Protein AF-A0A7C8D2L3-F1 (afdb_monomer_lite)

Foldseek 3Di:
DPAAEEEAEEEEEPPFPFDCQLVLVVVQCVLVVVVVDRDDYPHYYYYYDQEPVVVVVVQVVVVVVVCVVQVPDDNDWYKYKYFYDPPYQQRQQLPNPAAEQEFDSVLSGFGIWMDRRPGIHTYDLLQVLVVLLCVVLPQDLPDDDLLAFEEEEEEAQDSSVLRNLQSCVVSVHAYEYDYYPDDNDCPHNNVVRYDDPVCNVVRPHAYEYEYLRPDAQDDDDDDADQDACDSRAHEYEYCYHHPDDDDQWTDHPRGIYGYNVSSVLSSVLVCCCRPNPVVCNVSGDRSVVSVVVVNVD

Structure (mmCIF, N/CA/C/O backbone):
data_AF-A0A7C8D2L3-F1
#
_entry.id   AF-A0A7C8D2L3-F1
#
loop_
_atom_site.group_PDB
_atom_site.id
_atom_site.type_symbol
_atom_site.label_atom_id
_atom_site.label_alt_id
_atom_site.label_comp_id
_atom_site.label_asym_id
_atom_site.label_entity_id
_atom_site.label_seq_id
_atom_site.pdbx_PDB_ins_code
_atom_site.Cartn_x
_atom_site.Cartn_y
_atom_site.Cartn_z
_atom_site.occupancy
_atom_site.B_iso_or_equiv
_atom_site.auth_seq_id
_atom_site.auth_comp_id
_atom_site.auth_asym_id
_atom_site.auth_atom_id
_atom_site.pdbx_PDB_model_num
ATOM 1 N N . MET A 1 1 ? -31.534 -7.376 14.719 1.00 46.72 1 MET A N 1
ATOM 2 C CA . MET A 1 1 ? -30.233 -7.380 14.016 1.00 46.72 1 MET A CA 1
ATOM 3 C C . MET A 1 1 ? -29.161 -7.144 15.060 1.00 46.72 1 MET A C 1
ATOM 5 O O . MET A 1 1 ? -29.375 -6.280 15.905 1.00 46.72 1 MET A O 1
ATOM 9 N N . ALA A 1 2 ? -28.079 -7.924 15.066 1.00 53.97 2 ALA A N 1
ATOM 10 C CA . ALA A 1 2 ? -26.939 -7.625 15.932 1.00 53.97 2 ALA A CA 1
ATOM 11 C C . ALA A 1 2 ? -26.387 -6.239 15.554 1.00 53.97 2 ALA A C 1
ATOM 13 O O . ALA A 1 2 ? -26.304 -5.917 14.367 1.00 53.97 2 ALA A O 1
ATOM 14 N N . LYS A 1 3 ? -26.086 -5.392 16.542 1.00 67.19 3 LYS A N 1
ATOM 15 C CA . LYS A 1 3 ? -25.430 -4.106 16.278 1.00 67.19 3 LYS A CA 1
ATOM 16 C C . LYS A 1 3 ? -24.015 -4.389 15.766 1.00 67.19 3 LYS A C 1
ATOM 18 O O . LYS A 1 3 ? -23.324 -5.232 16.337 1.00 67.19 3 LYS A O 1
ATOM 23 N N . GLY A 1 4 ? -23.619 -3.722 14.681 1.00 71.62 4 GLY A N 1
ATOM 24 C CA . GLY A 1 4 ? -22.242 -3.769 14.188 1.00 71.62 4 GLY A CA 1
ATOM 25 C C . GLY A 1 4 ? -21.264 -3.146 15.193 1.00 71.62 4 GLY A C 1
ATOM 26 O O . GLY A 1 4 ? -21.710 -2.505 16.150 1.00 71.62 4 GLY A O 1
ATOM 27 N N . PRO A 1 5 ? -19.946 -3.338 15.017 1.00 79.56 5 PRO A N 1
ATOM 28 C CA . PRO A 1 5 ? -18.967 -2.784 15.937 1.00 79.56 5 PRO A CA 1
ATOM 29 C C . PRO A 1 5 ? -18.991 -1.250 15.927 1.00 79.56 5 PRO A C 1
ATOM 31 O O . PRO A 1 5 ? -19.148 -0.617 14.879 1.00 79.56 5 PRO A O 1
ATOM 34 N N . ILE A 1 6 ? -18.777 -0.649 17.098 1.00 84.12 6 ILE A N 1
ATOM 35 C CA . ILE A 1 6 ? -18.486 0.782 17.207 1.00 84.12 6 ILE A CA 1
ATOM 36 C C . ILE A 1 6 ? -16.987 0.962 17.017 1.00 84.12 6 ILE A C 1
ATOM 38 O O . ILE A 1 6 ? -16.194 0.485 17.832 1.00 84.12 6 ILE A O 1
ATOM 42 N N . VAL A 1 7 ? -16.607 1.681 15.962 1.00 92.62 7 VAL A N 1
ATOM 43 C CA . VAL A 1 7 ? -15.203 1.847 15.581 1.00 92.62 7 VAL A CA 1
ATOM 44 C C . VAL A 1 7 ? -14.726 3.271 15.857 1.00 92.62 7 VAL A C 1
ATOM 46 O O . VAL A 1 7 ? -15.353 4.244 15.434 1.00 92.62 7 VAL A O 1
ATOM 49 N N . CYS A 1 8 ? -13.577 3.407 16.516 1.00 95.38 8 CYS A N 1
ATOM 50 C CA . CYS A 1 8 ? -12.774 4.627 16.467 1.00 95.38 8 CYS A CA 1
ATOM 51 C C . CYS A 1 8 ? -11.551 4.384 15.589 1.00 95.38 8 CYS A C 1
ATOM 53 O O . CYS A 1 8 ? -10.662 3.612 15.942 1.00 95.38 8 CYS A O 1
ATOM 55 N N . ALA A 1 9 ? -11.514 5.064 14.449 1.00 97.25 9 ALA A N 1
ATOM 56 C CA . ALA A 1 9 ? -10.428 4.986 13.495 1.00 97.25 9 ALA A CA 1
ATOM 57 C C . ALA A 1 9 ? -9.526 6.224 13.568 1.00 97.25 9 ALA A C 1
ATOM 59 O O . ALA A 1 9 ? -9.988 7.337 13.840 1.00 97.25 9 ALA A O 1
ATOM 60 N N . ALA A 1 10 ? -8.241 6.053 13.285 1.00 97.62 10 ALA A N 1
ATOM 61 C CA . ALA A 1 10 ? -7.353 7.169 13.008 1.00 97.62 10 ALA A CA 1
ATOM 62 C C . ALA A 1 10 ? -6.226 6.791 12.051 1.00 97.62 10 ALA A C 1
ATOM 64 O O . ALA A 1 10 ? -5.902 5.621 11.856 1.00 97.62 10 ALA A O 1
ATOM 65 N N . VAL A 1 11 ? -5.602 7.819 11.482 1.00 97.69 11 VAL A N 1
ATOM 66 C CA . VAL A 1 11 ? -4.276 7.718 10.877 1.00 97.69 11 VAL A CA 1
ATOM 67 C C . VAL A 1 11 ? -3.260 8.459 11.734 1.00 97.69 11 VAL A C 1
ATOM 69 O O . VAL A 1 11 ? -3.460 9.628 12.066 1.00 97.69 11 VAL A O 1
ATOM 72 N N . ALA A 1 12 ? -2.171 7.780 12.080 1.00 97.56 12 ALA A N 1
ATOM 73 C CA . ALA A 1 12 ? -1.115 8.294 12.934 1.00 97.56 12 ALA A CA 1
ATOM 74 C C . ALA A 1 12 ? 0.192 8.495 12.163 1.00 97.56 12 ALA A C 1
ATOM 76 O O . ALA A 1 12 ? 0.656 7.597 11.456 1.00 97.56 12 ALA A O 1
ATOM 77 N N . GLY A 1 13 ? 0.811 9.658 12.334 1.00 95.94 13 GLY A N 1
ATOM 78 C CA . GLY A 1 13 ? 2.127 9.966 11.778 1.00 95.94 13 GLY A CA 1
ATOM 79 C C . GLY A 1 13 ? 2.454 11.448 11.864 1.00 95.94 13 GLY A C 1
ATOM 80 O O . GLY A 1 13 ? 1.693 12.222 12.441 1.00 95.94 13 GLY A O 1
ATOM 81 N N . ASN A 1 14 ? 3.584 11.852 11.290 1.00 93.31 14 ASN A N 1
ATOM 82 C CA . ASN A 1 14 ? 3.988 13.252 11.242 1.00 93.31 14 ASN A CA 1
ATOM 83 C C . ASN A 1 14 ? 4.948 13.510 10.059 1.00 93.31 14 ASN A C 1
ATOM 85 O O . ASN A 1 14 ? 6.009 12.879 10.003 1.00 93.31 14 ASN A O 1
ATOM 89 N N . PRO A 1 15 ? 4.624 14.438 9.134 1.00 92.06 15 PRO A N 1
ATOM 90 C CA . PRO A 1 15 ? 3.382 15.223 9.046 1.00 92.06 15 PRO A CA 1
ATOM 91 C C . PRO A 1 15 ? 2.165 14.373 8.647 1.00 92.06 15 PRO A C 1
ATOM 93 O O . PRO A 1 15 ? 2.318 13.311 8.049 1.00 92.06 15 PRO A O 1
ATOM 96 N N . ILE A 1 16 ? 0.951 14.849 8.962 1.00 92.56 16 ILE A N 1
ATOM 97 C CA . ILE A 1 16 ? -0.293 14.098 8.691 1.00 92.56 16 ILE A CA 1
ATOM 98 C C . ILE A 1 16 ? -1.459 14.930 8.135 1.00 92.56 16 ILE A C 1
ATOM 100 O O . ILE A 1 16 ? -2.499 14.376 7.784 1.00 92.56 16 ILE A O 1
ATOM 104 N N . SER A 1 17 ? -1.312 16.252 8.019 1.00 89.62 17 SER A N 1
ATOM 105 C CA . SER A 1 17 ? -2.406 17.157 7.626 1.00 89.62 17 SER A CA 1
ATOM 106 C C . SER A 1 17 ? -3.057 16.789 6.288 1.00 89.62 17 SER A C 1
ATOM 108 O O . SER A 1 17 ? -4.281 16.827 6.197 1.00 89.62 17 SER A O 1
ATOM 110 N N . HIS A 1 18 ? -2.262 16.347 5.313 1.00 88.56 18 HIS A N 1
ATOM 111 C CA . HIS A 1 18 ? -2.689 15.981 3.957 1.00 88.56 18 HIS A CA 1
ATOM 112 C C . HIS A 1 18 ? -3.266 14.559 3.838 1.00 88.56 18 HIS A C 1
ATOM 114 O O . HIS A 1 18 ? -3.647 14.127 2.758 1.00 88.56 18 HIS A O 1
ATOM 120 N N . SER A 1 19 ? -3.312 13.766 4.918 1.00 92.94 19 SER A N 1
ATOM 121 C CA . SER A 1 19 ? -3.708 12.357 4.789 1.00 92.94 19 SER A CA 1
ATOM 122 C C . SER A 1 19 ? -5.181 12.205 4.400 1.00 92.94 19 SER A C 1
ATOM 124 O O . SER A 1 19 ? -6.059 12.751 5.072 1.00 92.94 19 SER A O 1
ATOM 126 N N . LEU A 1 20 ? -5.460 11.401 3.372 1.00 94.44 20 LEU A N 1
ATOM 127 C CA . LEU A 1 20 ? -6.823 11.065 2.937 1.00 94.44 20 LEU A CA 1
ATOM 128 C C . LEU A 1 20 ? -7.396 9.834 3.648 1.00 94.44 20 LEU A C 1
ATOM 130 O O . LEU A 1 20 ? -8.538 9.456 3.406 1.00 94.44 20 LEU A O 1
ATOM 134 N N . THR A 1 21 ? -6.647 9.214 4.561 1.00 95.56 21 THR A N 1
ATOM 135 C CA . THR A 1 21 ? -7.083 7.990 5.243 1.00 95.56 21 THR A CA 1
ATOM 136 C C . THR A 1 21 ? -8.453 8.119 5.923 1.00 95.56 21 THR A C 1
ATOM 138 O O . THR A 1 21 ? -9.281 7.236 5.710 1.00 95.56 21 THR A O 1
ATOM 141 N N . PRO A 1 22 ? -8.771 9.191 6.681 1.00 96.00 22 PRO A N 1
ATOM 142 C CA . PRO A 1 22 ? -10.100 9.296 7.276 1.00 96.00 22 PRO A CA 1
ATOM 143 C C . PRO A 1 22 ? -11.226 9.359 6.244 1.00 96.00 22 PRO A C 1
ATOM 145 O O . PRO A 1 22 ? -12.308 8.817 6.459 1.00 96.00 22 PRO A O 1
ATOM 148 N N . PHE A 1 23 ? -10.969 10.005 5.109 1.00 95.19 23 PHE A N 1
ATOM 149 C CA . PHE A 1 23 ? -11.912 10.057 4.004 1.00 95.19 23 PHE A CA 1
ATOM 150 C C . PHE A 1 23 ? -12.111 8.661 3.391 1.00 95.19 23 PHE A C 1
ATOM 152 O O . PHE A 1 23 ? -13.250 8.220 3.246 1.00 95.19 23 PHE A O 1
ATOM 159 N N . LEU A 1 24 ? -11.023 7.927 3.133 1.00 96.25 24 LEU A N 1
ATOM 160 C CA . LEU A 1 24 ? -11.069 6.570 2.578 1.00 96.25 24 LEU A CA 1
ATOM 161 C C . LEU A 1 24 ? -11.796 5.576 3.482 1.00 96.25 24 LEU A C 1
ATOM 163 O O . LEU A 1 24 ? -12.635 4.825 2.990 1.00 96.25 24 LEU A O 1
ATOM 167 N N . PHE A 1 25 ? -11.546 5.607 4.795 1.00 96.94 25 PHE A N 1
ATOM 168 C CA . PHE A 1 25 ? -12.294 4.780 5.745 1.00 96.94 25 PHE A CA 1
ATOM 169 C C . PHE A 1 25 ? -13.801 4.991 5.600 1.00 96.94 25 PHE A C 1
ATOM 171 O O . PHE A 1 25 ? -14.553 4.028 5.455 1.00 96.94 25 PHE A O 1
ATOM 178 N N . ASN A 1 26 ? -14.244 6.250 5.574 1.00 95.75 26 ASN A N 1
ATOM 179 C CA . ASN A 1 26 ? -15.659 6.570 5.422 1.00 95.75 26 ASN A CA 1
ATOM 180 C C . ASN A 1 26 ? -16.219 6.124 4.068 1.00 95.75 26 ASN A C 1
ATOM 182 O O . ASN A 1 26 ? -17.319 5.580 4.027 1.00 95.75 26 ASN A O 1
ATOM 186 N N . LYS A 1 27 ? -15.481 6.317 2.969 1.00 96.25 27 LYS A N 1
ATOM 187 C CA . LYS A 1 27 ? -15.942 5.918 1.632 1.00 96.25 27 LYS A CA 1
ATOM 188 C C . LYS A 1 27 ? -16.080 4.407 1.481 1.00 96.25 27 LYS A C 1
ATOM 190 O O . LYS A 1 27 ? -17.112 3.958 0.990 1.00 96.25 27 LYS A O 1
ATOM 195 N N . VAL A 1 28 ? -15.111 3.627 1.961 1.00 96.81 28 VAL A N 1
ATOM 196 C CA . VAL A 1 28 ? -15.204 2.159 1.927 1.00 96.81 28 VAL A CA 1
ATOM 197 C C . VAL A 1 28 ? -16.339 1.665 2.828 1.00 96.81 28 VAL A C 1
ATOM 199 O O . VAL A 1 28 ? -17.130 0.830 2.401 1.00 96.81 28 VAL A O 1
ATOM 202 N N . ALA A 1 29 ? -16.511 2.228 4.030 1.00 95.19 29 ALA A N 1
ATOM 203 C CA . ALA A 1 29 ? -17.645 1.866 4.885 1.00 95.19 29 ALA A CA 1
ATOM 204 C C . ALA A 1 29 ? -18.999 2.193 4.236 1.00 95.19 29 ALA A C 1
ATOM 206 O O . ALA A 1 29 ? -19.898 1.358 4.255 1.00 95.19 29 ALA A O 1
ATOM 207 N N . GLN A 1 30 ? -19.145 3.373 3.624 1.00 94.38 30 GLN A N 1
ATOM 208 C CA . GLN A 1 30 ? -20.357 3.754 2.888 1.00 94.38 30 GLN A CA 1
ATOM 209 C C . GLN A 1 30 ? -20.630 2.830 1.699 1.00 94.38 30 GLN A C 1
ATOM 211 O O . GLN A 1 30 ? -21.791 2.560 1.393 1.00 94.38 30 GLN A O 1
ATOM 216 N N . PHE A 1 31 ? -19.580 2.353 1.027 1.00 95.88 31 PHE A N 1
ATOM 217 C CA . PHE A 1 31 ? -19.708 1.366 -0.037 1.00 95.88 31 PHE A CA 1
ATOM 218 C C . PHE A 1 31 ? -20.256 0.044 0.518 1.00 95.88 31 PHE A C 1
ATOM 220 O O . PHE A 1 31 ? -21.310 -0.408 0.081 1.00 95.88 31 PHE A O 1
ATOM 227 N N . LEU A 1 32 ? -19.620 -0.505 1.558 1.00 94.94 32 LEU A N 1
ATOM 228 C CA . LEU A 1 32 ? -20.013 -1.769 2.191 1.00 94.94 32 LEU A CA 1
ATOM 229 C C . LEU A 1 32 ? -21.417 -1.733 2.821 1.00 94.94 32 LEU A C 1
ATOM 231 O O . LEU A 1 32 ? -22.125 -2.741 2.825 1.00 94.94 32 LEU A O 1
ATOM 235 N N . GLN A 1 33 ? -21.861 -0.573 3.311 1.00 93.25 33 GLN A N 1
ATOM 236 C CA . GLN A 1 33 ? -23.224 -0.387 3.825 1.00 93.25 33 GLN A CA 1
ATOM 237 C C . GLN A 1 33 ? -24.301 -0.667 2.769 1.00 93.25 33 GLN A C 1
ATOM 239 O O . GLN A 1 33 ? -25.391 -1.122 3.120 1.00 93.25 33 GLN A O 1
ATOM 244 N N . ARG A 1 34 ? -24.007 -0.455 1.478 1.00 92.94 34 ARG A N 1
ATOM 245 C CA . ARG A 1 34 ? -24.934 -0.774 0.375 1.00 92.94 34 ARG A CA 1
ATOM 246 C C . ARG A 1 34 ? -25.139 -2.281 0.219 1.00 92.94 34 ARG A C 1
ATOM 248 O O . ARG A 1 34 ? -26.226 -2.694 -0.172 1.00 92.94 34 ARG A O 1
ATOM 255 N N . SER A 1 35 ? -24.141 -3.076 0.601 1.00 91.25 35 SER A N 1
ATOM 256 C CA . SER A 1 35 ? -24.185 -4.544 0.635 1.00 91.25 35 SER A CA 1
ATOM 257 C C . SER A 1 35 ? -24.660 -5.096 1.990 1.00 91.25 35 SER A C 1
ATOM 259 O O . SER A 1 35 ? -24.595 -6.294 2.236 1.00 91.25 35 SER A O 1
ATOM 261 N N . GLY A 1 36 ? -25.167 -4.237 2.885 1.00 90.62 36 GLY A N 1
ATOM 262 C CA . GLY A 1 36 ? -25.760 -4.645 4.163 1.00 90.62 36 GLY A CA 1
ATOM 263 C C . GLY A 1 36 ? -24.782 -4.752 5.337 1.00 90.62 36 GLY A C 1
ATOM 264 O O . GLY A 1 36 ? -25.194 -5.137 6.434 1.00 90.62 36 GLY A O 1
ATOM 265 N N . HIS A 1 37 ? -23.511 -4.377 5.158 1.00 90.81 37 HIS A N 1
ATOM 266 C CA . HIS A 1 37 ? -22.532 -4.359 6.249 1.00 90.81 37 HIS A CA 1
ATOM 267 C C . HIS A 1 37 ? -22.733 -3.140 7.151 1.00 90.81 37 HIS A C 1
ATOM 269 O O . HIS A 1 37 ? -22.633 -1.992 6.721 1.00 90.81 37 HIS A O 1
ATOM 275 N N . ASN A 1 38 ? -22.979 -3.376 8.439 1.00 86.94 38 ASN A N 1
ATOM 276 C CA . ASN A 1 38 ? -23.179 -2.303 9.408 1.00 86.94 38 ASN A CA 1
ATOM 277 C C . ASN A 1 38 ? -21.849 -1.893 10.057 1.00 86.94 38 ASN A C 1
ATOM 279 O O . ASN A 1 38 ? -21.471 -2.426 11.099 1.00 86.94 38 ASN A O 1
ATOM 283 N N . ILE A 1 39 ? -21.141 -0.953 9.430 1.00 86.88 39 ILE A N 1
ATOM 284 C CA . ILE A 1 39 ? -19.911 -0.359 9.965 1.00 86.88 39 ILE A CA 1
ATOM 285 C C . ILE A 1 39 ? -20.146 1.129 10.186 1.00 86.88 39 ILE A C 1
ATOM 287 O O . ILE A 1 39 ? -20.478 1.853 9.246 1.00 86.88 39 ILE A O 1
ATOM 291 N N . THR A 1 40 ? -19.946 1.598 11.415 1.00 83.81 40 THR A N 1
ATOM 292 C CA . THR A 1 40 ? -20.068 3.017 11.766 1.00 83.81 40 THR A CA 1
ATOM 293 C C . THR A 1 40 ? -18.844 3.486 12.535 1.00 83.81 40 THR A C 1
ATOM 295 O O . THR A 1 40 ? -18.457 2.874 13.534 1.00 83.81 40 THR A O 1
ATOM 298 N N . PHE A 1 41 ? -18.272 4.608 12.106 1.00 92.44 41 PHE A N 1
ATOM 299 C CA . PHE A 1 41 ? -17.182 5.259 12.819 1.00 92.44 41 PHE A CA 1
ATOM 300 C C . PHE A 1 41 ? -17.734 6.278 13.812 1.00 92.44 41 PHE A C 1
ATOM 302 O O . PHE A 1 41 ? -18.394 7.238 13.422 1.00 92.44 41 PHE A O 1
ATOM 309 N N . ARG A 1 42 ? -17.422 6.104 15.098 1.00 91.38 42 ARG A N 1
ATOM 310 C CA . ARG A 1 42 ? -17.665 7.126 16.130 1.00 91.38 42 ARG A CA 1
ATOM 311 C C . ARG A 1 42 ? -16.653 8.264 16.028 1.00 91.38 42 ARG A C 1
ATOM 313 O O . ARG A 1 42 ? -16.977 9.411 16.308 1.00 91.38 42 ARG A O 1
ATOM 320 N N . ALA A 1 43 ? -15.428 7.936 15.628 1.00 93.00 43 ALA A N 1
ATOM 321 C CA . ALA A 1 43 ? -14.385 8.898 15.308 1.00 93.00 43 ALA A CA 1
ATOM 322 C C . ALA A 1 43 ? -13.551 8.366 14.142 1.00 93.00 43 ALA A C 1
ATOM 324 O O . ALA A 1 43 ? -13.339 7.158 14.042 1.00 93.00 43 ALA A O 1
ATOM 325 N N . CYS A 1 44 ? -13.086 9.266 13.281 1.00 95.62 44 CYS A N 1
ATOM 326 C CA . CYS A 1 44 ? -12.180 8.955 12.184 1.00 95.62 44 CYS A CA 1
ATOM 327 C C . CYS A 1 44 ? -11.223 10.139 11.997 1.00 95.62 44 CYS A C 1
ATOM 329 O O . CYS A 1 44 ? -11.570 11.125 11.349 1.00 95.62 44 CYS A O 1
ATOM 331 N N . GLU A 1 45 ? -10.056 10.091 12.639 1.00 96.25 45 GLU A N 1
ATOM 332 C CA . GLU A 1 45 ? -9.229 11.283 12.895 1.00 96.25 45 GLU A CA 1
ATOM 333 C C . GLU A 1 45 ? -7.828 11.193 12.263 1.00 96.25 45 GLU A C 1
ATOM 335 O O . GLU A 1 45 ? -7.314 10.114 11.967 1.00 96.25 45 GLU A O 1
ATOM 340 N N . LYS A 1 46 ? -7.178 12.345 12.070 1.00 96.81 46 LYS A N 1
ATOM 341 C CA . LYS A 1 46 ? -5.731 12.422 11.814 1.00 96.81 46 LYS A CA 1
ATOM 342 C C . LYS A 1 46 ? -5.056 12.759 13.140 1.00 96.81 46 LYS A C 1
ATOM 344 O O . LYS A 1 46 ? -5.411 13.770 13.744 1.00 96.81 46 LYS A O 1
ATOM 349 N N . ILE A 1 47 ? -4.099 11.950 13.586 1.00 96.56 47 ILE A N 1
ATOM 350 C CA . ILE A 1 47 ? -3.387 12.170 14.852 1.00 96.56 47 ILE A CA 1
ATOM 351 C C . ILE A 1 47 ? -1.895 12.380 14.592 1.00 96.56 47 ILE A C 1
ATOM 353 O O . ILE A 1 47 ? -1.209 11.531 14.021 1.00 96.56 47 ILE A O 1
ATOM 357 N N . SER A 1 48 ? -1.399 13.561 14.969 1.00 96.12 48 SER A N 1
ATOM 358 C CA . SER A 1 48 ? -0.010 13.951 14.727 1.00 96.12 48 SER A CA 1
ATOM 359 C C . SER A 1 48 ? 0.885 13.453 15.856 1.00 96.12 48 SER A C 1
ATOM 361 O O . SER A 1 48 ? 0.867 14.014 16.951 1.00 96.12 48 SER A O 1
ATOM 363 N N . HIS A 1 49 ? 1.663 12.404 15.592 1.00 94.25 49 HIS A N 1
ATOM 364 C CA . HIS A 1 49 ? 2.563 11.793 16.570 1.00 94.25 49 HIS A CA 1
ATOM 365 C C . HIS A 1 49 ? 3.873 11.334 15.925 1.00 94.25 49 HIS A C 1
ATOM 367 O O . HIS A 1 49 ? 3.907 10.913 14.769 1.00 94.25 49 HIS A O 1
ATOM 373 N N . ASN A 1 50 ? 4.953 11.378 16.710 1.00 94.50 50 ASN A N 1
ATOM 374 C CA . ASN A 1 50 ? 6.273 10.860 16.328 1.00 94.50 50 ASN A CA 1
ATOM 375 C C . ASN A 1 50 ? 6.600 9.504 16.979 1.00 94.50 50 ASN A C 1
ATOM 377 O O . ASN A 1 50 ? 7.571 8.862 16.579 1.00 94.50 50 ASN A O 1
ATOM 381 N N . SER A 1 51 ? 5.797 9.074 17.959 1.00 95.88 51 SER A N 1
ATOM 382 C CA . SER A 1 51 ? 5.941 7.807 18.677 1.00 95.88 51 SER A CA 1
ATOM 383 C C . SER A 1 51 ? 4.700 6.938 18.502 1.00 95.88 51 SER A C 1
ATOM 385 O O . SER A 1 51 ? 3.572 7.417 18.638 1.00 95.88 51 SER A O 1
ATOM 387 N N . LEU A 1 52 ? 4.904 5.648 18.233 1.00 94.88 52 LEU A N 1
ATOM 388 C CA . LEU A 1 52 ? 3.826 4.667 18.150 1.00 94.88 52 LEU A CA 1
ATOM 389 C C . LEU A 1 52 ? 3.100 4.529 19.492 1.00 94.88 52 LEU A C 1
ATOM 391 O O . LEU A 1 52 ? 1.884 4.377 19.514 1.00 94.88 52 LEU A O 1
ATOM 395 N N . ILE A 1 53 ? 3.823 4.649 20.608 1.00 94.31 53 ILE A N 1
ATOM 396 C CA . ILE A 1 53 ? 3.242 4.560 21.954 1.00 94.31 53 ILE A CA 1
ATOM 397 C C . ILE A 1 53 ? 2.169 5.638 22.153 1.00 94.31 53 ILE A C 1
ATOM 399 O O . ILE A 1 53 ? 1.106 5.340 22.693 1.00 94.31 53 ILE A O 1
ATOM 403 N N . ASP A 1 54 ? 2.394 6.858 21.659 1.00 95.06 54 ASP A N 1
ATOM 404 C CA . ASP A 1 54 ? 1.412 7.942 21.778 1.00 95.06 54 ASP A CA 1
ATOM 405 C C . ASP A 1 54 ? 0.164 7.671 20.921 1.00 95.06 54 ASP A C 1
ATOM 407 O O . ASP A 1 54 ? -0.962 7.921 21.354 1.00 95.06 54 ASP A O 1
ATOM 411 N N . ALA A 1 55 ? 0.344 7.092 19.729 1.00 95.00 55 ALA A N 1
ATOM 412 C CA . ALA A 1 55 ? -0.770 6.681 18.875 1.00 95.00 55 ALA A CA 1
ATOM 413 C C . ALA A 1 55 ? -1.604 5.554 19.518 1.00 95.00 55 ALA A C 1
ATOM 415 O O . ALA A 1 55 ? -2.835 5.573 19.461 1.00 95.00 55 ALA A O 1
ATOM 416 N N . LEU A 1 56 ? -0.953 4.600 20.191 1.00 94.56 56 LEU A N 1
ATOM 417 C CA . LEU A 1 56 ? -1.634 3.556 20.963 1.00 94.56 56 LEU A CA 1
ATOM 418 C C . LEU A 1 56 ? -2.348 4.135 22.195 1.00 94.56 56 LEU A C 1
ATOM 420 O O . LEU A 1 56 ? -3.467 3.723 22.509 1.00 94.56 56 LEU A O 1
ATOM 424 N N . ALA A 1 57 ? -1.749 5.129 22.860 1.00 94.81 57 ALA A N 1
ATOM 425 C CA . ALA A 1 57 ? -2.362 5.833 23.983 1.00 94.81 57 ALA A CA 1
ATOM 426 C C . ALA A 1 57 ? -3.645 6.574 23.568 1.00 94.81 57 ALA A C 1
ATOM 428 O O . ALA A 1 57 ? -4.628 6.540 24.312 1.00 94.81 57 ALA A O 1
ATOM 429 N N . TRP A 1 58 ? -3.685 7.167 22.366 1.00 95.31 58 TRP A N 1
ATOM 430 C CA . TRP A 1 58 ? -4.924 7.710 21.791 1.00 95.31 58 TRP A CA 1
ATOM 431 C C . TRP A 1 58 ? -6.012 6.631 21.681 1.00 95.31 58 TRP A C 1
ATOM 433 O O . TRP A 1 58 ? -7.143 6.855 22.116 1.00 95.31 58 TRP A O 1
ATOM 443 N N . GLY A 1 59 ? -5.665 5.437 21.188 1.00 92.81 59 GLY A N 1
ATOM 444 C CA . GLY A 1 59 ? -6.600 4.313 21.078 1.00 92.81 59 GLY A CA 1
ATOM 445 C C . GLY A 1 59 ? -7.172 3.896 22.434 1.00 92.81 59 GLY A C 1
ATOM 446 O O . GLY A 1 59 ? -8.388 3.781 22.601 1.00 92.81 59 GLY A O 1
ATOM 447 N N . HIS A 1 60 ? -6.305 3.758 23.439 1.00 91.19 60 HIS A N 1
ATOM 448 C CA . HIS A 1 60 ? -6.709 3.448 24.811 1.00 91.19 60 HIS A CA 1
ATOM 449 C C . HIS A 1 60 ? -7.617 4.534 25.418 1.00 91.19 60 HIS A C 1
ATOM 451 O O . HIS A 1 60 ? -8.614 4.227 26.083 1.00 91.19 60 HIS A O 1
ATOM 457 N N . ALA A 1 61 ? -7.311 5.811 25.169 1.00 92.81 61 ALA A N 1
ATOM 458 C CA . ALA A 1 61 ? -8.120 6.933 25.636 1.00 92.81 61 ALA A CA 1
ATOM 459 C C . ALA A 1 61 ? -9.523 6.932 25.006 1.00 92.81 61 ALA A C 1
ATOM 461 O O . ALA A 1 61 ? -10.506 7.105 25.728 1.00 92.81 61 ALA A O 1
ATOM 462 N N . LYS A 1 62 ? -9.640 6.668 23.694 1.00 92.56 62 LYS A N 1
ATOM 463 C CA . LYS A 1 62 ? -10.939 6.543 23.008 1.00 92.56 62 LYS A CA 1
ATOM 464 C C . LYS A 1 62 ? -11.758 5.375 23.557 1.00 92.56 62 LYS A C 1
ATOM 466 O O . LYS A 1 62 ? -12.924 5.573 23.887 1.00 92.56 62 LYS A O 1
ATOM 471 N N . MET A 1 63 ? -11.148 4.202 23.751 1.00 86.31 63 MET A N 1
ATOM 472 C CA . MET A 1 63 ? -11.827 3.055 24.376 1.00 86.31 63 MET A CA 1
ATOM 473 C C . MET A 1 63 ? -12.366 3.395 25.769 1.00 86.31 63 MET A C 1
ATOM 475 O O . MET A 1 63 ? -13.509 3.070 26.088 1.00 86.31 63 MET A O 1
ATOM 479 N N . SER A 1 64 ? -11.558 4.079 26.583 1.00 86.69 64 SER A N 1
ATOM 480 C CA . SER A 1 64 ? -11.932 4.478 27.945 1.00 86.69 64 SER A CA 1
ATOM 481 C C . SER A 1 64 ? -13.055 5.516 27.970 1.00 86.69 64 SER A C 1
ATOM 483 O O . SER A 1 64 ? -13.926 5.450 28.833 1.00 86.69 64 SER A O 1
ATOM 485 N N . ALA A 1 65 ? -13.041 6.477 27.041 1.00 86.88 65 ALA A N 1
ATOM 486 C CA . ALA A 1 65 ? -14.088 7.490 26.924 1.00 86.88 65 ALA A CA 1
ATOM 487 C C . ALA A 1 65 ? -15.436 6.853 26.559 1.00 86.88 65 ALA A C 1
ATOM 489 O O . ALA A 1 65 ? -16.427 7.088 27.245 1.00 86.88 65 ALA A O 1
ATOM 490 N N . ILE A 1 66 ? -15.440 5.963 25.561 1.00 80.88 66 ILE A N 1
ATOM 491 C CA . ILE A 1 66 ? -16.638 5.217 25.156 1.00 80.88 66 ILE A CA 1
ATOM 492 C C . ILE A 1 66 ? -17.173 4.386 26.328 1.00 80.88 66 ILE A C 1
ATOM 494 O O . ILE A 1 66 ? -18.358 4.430 26.626 1.00 80.88 66 ILE A O 1
ATOM 498 N N . ALA A 1 67 ? -16.302 3.673 27.049 1.00 80.81 67 ALA A N 1
ATOM 499 C CA . ALA A 1 67 ? -16.728 2.848 28.180 1.00 80.81 67 ALA A CA 1
ATOM 500 C C . ALA A 1 67 ? -17.423 3.646 29.304 1.00 80.81 67 ALA A C 1
ATOM 502 O O . ALA A 1 67 ? -18.320 3.107 29.943 1.00 80.81 67 ALA A O 1
ATOM 503 N N . LYS A 1 68 ? -17.025 4.905 29.540 1.00 81.06 68 LYS A N 1
ATOM 504 C CA . LYS A 1 68 ? -17.626 5.779 30.566 1.00 81.06 68 LYS A CA 1
ATOM 505 C C . LYS A 1 68 ? -18.958 6.387 30.140 1.00 81.06 68 LYS A C 1
ATOM 507 O O . LYS A 1 68 ? -19.833 6.568 30.976 1.00 81.06 68 LYS A O 1
ATOM 512 N N . GLU A 1 69 ? -19.095 6.741 28.866 1.00 76.38 69 GLU A N 1
ATOM 51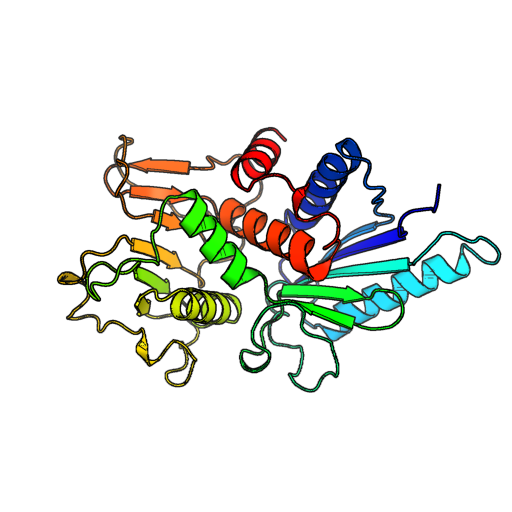3 C CA . GLU A 1 69 ? -20.337 7.314 28.329 1.00 76.38 69 GLU A CA 1
ATOM 514 C C . GLU A 1 69 ? -21.468 6.272 28.278 1.00 76.38 69 GLU A C 1
ATOM 516 O O . GLU A 1 69 ? -22.642 6.634 28.324 1.00 76.38 69 GLU A O 1
ATOM 521 N N . ASP A 1 70 ? -21.108 4.985 28.256 1.00 70.81 70 ASP A N 1
ATOM 522 C CA . ASP A 1 70 ? -22.010 3.884 27.928 1.00 70.81 70 ASP A CA 1
ATOM 523 C C . ASP A 1 70 ? -22.270 2.918 29.113 1.00 70.81 70 ASP A C 1
ATOM 525 O O . ASP A 1 70 ? -22.572 1.741 28.890 1.00 70.81 70 ASP A O 1
ATOM 529 N N . GLU A 1 71 ? -22.165 3.381 30.372 1.00 60.56 71 GLU A N 1
ATOM 530 C CA . GLU A 1 71 ? -22.504 2.588 31.573 1.00 60.56 71 GLU A CA 1
ATOM 531 C C . GLU A 1 71 ? -23.948 2.034 31.487 1.00 60.56 71 GLU A C 1
ATOM 533 O O . GLU A 1 71 ? -24.920 2.698 31.839 1.00 60.56 71 GLU A O 1
ATOM 538 N N . GLY A 1 72 ? -24.092 0.790 31.008 1.00 59.88 72 GLY A N 1
ATOM 539 C CA . GLY A 1 72 ? -25.354 0.037 30.977 1.00 59.88 72 GLY A CA 1
ATOM 540 C C . GLY A 1 72 ? -25.947 -0.287 29.596 1.00 59.88 72 GLY A C 1
ATOM 541 O O . GLY A 1 72 ? -26.981 -0.952 29.550 1.00 59.88 72 GLY A O 1
ATOM 542 N N . ALA A 1 73 ? -25.330 0.118 28.478 1.00 59.94 73 ALA A N 1
ATOM 543 C CA . ALA A 1 73 ? -25.833 -0.190 27.131 1.00 59.94 73 ALA A CA 1
ATOM 544 C C . ALA A 1 73 ? -25.007 -1.279 26.417 1.00 59.94 73 ALA A C 1
ATOM 546 O O . ALA A 1 73 ? -23.796 -1.145 26.250 1.00 59.94 73 ALA A O 1
ATOM 547 N N . ASP A 1 74 ? -25.667 -2.333 25.919 1.00 60.94 74 ASP A N 1
ATOM 548 C CA . ASP A 1 74 ? -25.056 -3.260 24.957 1.00 60.94 74 ASP A CA 1
ATOM 549 C C . ASP A 1 74 ? -25.017 -2.602 23.566 1.00 60.94 74 ASP A C 1
ATOM 551 O O . ASP A 1 74 ? -26.034 -2.406 22.875 1.00 60.94 74 ASP A O 1
ATOM 555 N N . LEU A 1 75 ? -23.817 -2.167 23.197 1.00 57.47 75 LEU A N 1
ATOM 556 C CA . LEU A 1 75 ? -23.523 -1.450 21.962 1.00 57.47 75 LEU A CA 1
ATOM 557 C C . LEU A 1 75 ? -22.757 -2.303 20.945 1.00 57.47 75 LEU A C 1
ATOM 559 O O . LEU A 1 75 ? -22.402 -1.793 19.886 1.00 57.47 75 LEU A O 1
ATOM 563 N N . GLY A 1 76 ? -22.542 -3.591 21.227 1.00 63.41 76 GLY A N 1
ATOM 564 C CA . GLY A 1 76 ? -2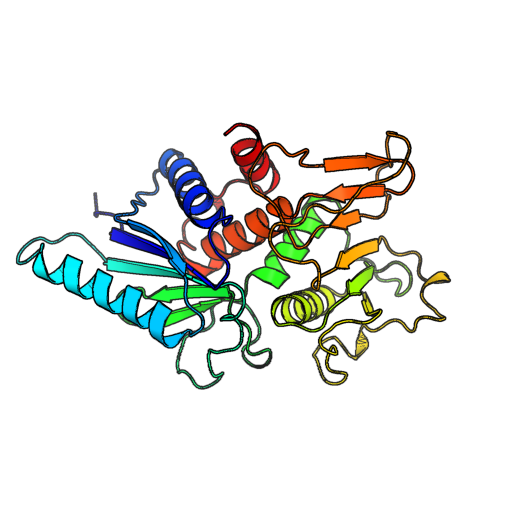1.677 -4.442 20.417 1.00 63.41 76 GLY A CA 1
ATOM 565 C C . GLY A 1 76 ? -20.184 -4.244 20.712 1.00 63.41 76 GLY A C 1
ATOM 566 O O . GLY A 1 76 ? -19.783 -3.596 21.682 1.00 63.41 76 GLY A O 1
ATOM 567 N N . LYS A 1 77 ? -19.340 -4.857 19.876 1.00 77.00 77 LYS A N 1
ATOM 568 C CA . LYS A 1 77 ? -17.876 -4.878 20.025 1.00 77.00 77 LYS A CA 1
ATOM 569 C C . LYS A 1 77 ? -17.296 -3.477 19.763 1.00 77.00 77 LYS A C 1
ATOM 571 O O . LYS A 1 77 ? -17.655 -2.830 18.783 1.00 77.00 77 LYS A O 1
ATOM 576 N N . ARG A 1 78 ? -16.428 -2.988 20.655 1.00 86.81 78 ARG A N 1
ATOM 577 C CA . ARG A 1 78 ? -15.729 -1.698 20.507 1.00 86.81 78 ARG A CA 1
ATOM 578 C C . A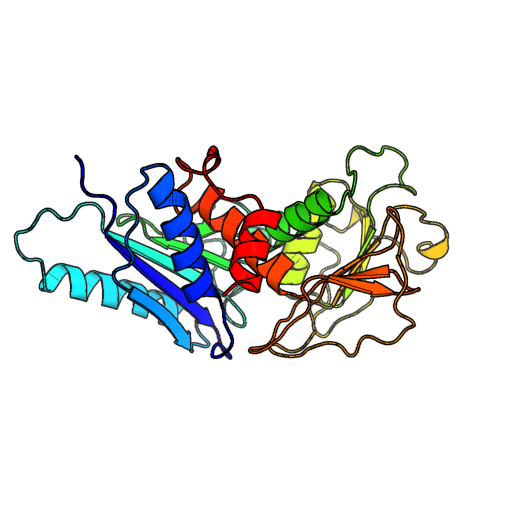RG A 1 78 ? -14.353 -1.939 19.918 1.00 86.81 78 ARG A C 1
ATOM 580 O O . ARG A 1 78 ? -13.592 -2.724 20.481 1.00 86.81 78 ARG A O 1
ATOM 587 N N . GLU A 1 79 ? -14.030 -1.233 18.846 1.00 93.12 79 GLU A N 1
ATOM 588 C CA . GLU A 1 79 ? -12.783 -1.453 18.122 1.00 93.12 79 GLU A CA 1
ATOM 589 C C . GLU A 1 79 ? -12.004 -0.165 17.886 1.00 93.12 79 GLU A C 1
ATOM 591 O O . GLU A 1 79 ? -12.575 0.906 17.660 1.00 93.12 79 GLU A O 1
ATOM 596 N N . ILE A 1 80 ? -10.678 -0.296 17.896 1.00 95.88 80 ILE A N 1
ATOM 597 C CA . ILE A 1 80 ? -9.752 0.765 17.504 1.00 95.88 80 ILE A CA 1
ATOM 598 C C . ILE A 1 80 ? -9.066 0.362 16.215 1.00 95.88 80 ILE A C 1
ATOM 600 O O . ILE A 1 80 ? -8.425 -0.684 16.168 1.00 95.88 80 ILE A O 1
ATOM 604 N N . TRP A 1 81 ? -9.170 1.194 15.186 1.00 97.19 81 TRP A N 1
ATOM 605 C CA . TRP A 1 81 ? -8.486 0.988 13.912 1.00 97.19 81 TRP A CA 1
ATOM 606 C C . TRP A 1 81 ? -7.442 2.089 13.726 1.00 97.19 81 TRP A C 1
ATOM 608 O O . TRP A 1 81 ? -7.750 3.275 13.807 1.00 97.19 81 TRP A O 1
ATOM 618 N N . LEU A 1 82 ? -6.188 1.714 13.503 1.00 97.44 82 LEU A N 1
ATOM 619 C CA . LEU A 1 82 ? -5.082 2.651 13.335 1.00 97.44 82 LEU A CA 1
ATOM 620 C C . LEU A 1 82 ? -4.349 2.364 12.034 1.00 97.44 82 LEU A C 1
ATOM 622 O O . LEU A 1 82 ? -3.675 1.345 11.919 1.00 97.44 82 LEU A O 1
ATOM 626 N N . SER A 1 83 ? -4.420 3.293 11.090 1.00 97.62 83 SER A N 1
ATOM 627 C CA . SER A 1 83 ? -3.440 3.363 10.010 1.00 97.62 83 SER A CA 1
ATOM 628 C C . SER A 1 83 ? -2.207 4.115 10.485 1.00 97.62 83 SER A C 1
ATOM 630 O O . SER A 1 83 ? -2.300 5.113 11.196 1.00 97.62 83 SER A O 1
ATOM 632 N N . ILE A 1 84 ? -1.034 3.659 10.075 1.00 96.50 84 ILE A N 1
ATOM 633 C CA . ILE A 1 84 ? 0.250 4.149 10.564 1.00 96.50 84 ILE A CA 1
ATOM 634 C C . ILE A 1 84 ? 1.100 4.571 9.375 1.00 96.50 84 ILE A C 1
ATOM 636 O O . ILE A 1 84 ? 1.325 3.808 8.437 1.00 96.50 84 ILE A O 1
ATOM 640 N N . THR A 1 85 ? 1.618 5.794 9.428 1.00 94.75 85 THR A N 1
ATOM 641 C CA . THR A 1 85 ? 2.555 6.316 8.433 1.00 94.75 85 THR A CA 1
ATOM 642 C C . THR A 1 85 ? 3.865 6.771 9.078 1.00 94.75 85 THR A C 1
ATOM 644 O O . THR A 1 85 ? 4.118 6.541 10.261 1.00 94.75 85 THR A O 1
ATOM 647 N N . SER A 1 86 ? 4.773 7.336 8.286 1.00 91.12 86 SER A N 1
ATOM 648 C CA . SER A 1 86 ? 6.051 7.856 8.775 1.00 91.12 86 SER A CA 1
ATOM 649 C C . SER A 1 86 ? 5.843 8.854 9.930 1.00 91.12 86 SER A C 1
ATOM 651 O O . SER A 1 86 ? 4.917 9.663 9.862 1.00 91.12 86 SER A O 1
ATOM 653 N N . PRO A 1 87 ? 6.684 8.830 10.983 1.00 92.62 87 PRO A N 1
ATOM 654 C CA . PRO A 1 87 ? 7.861 7.973 11.189 1.00 92.62 87 PRO A CA 1
ATOM 655 C C . PRO A 1 87 ? 7.570 6.670 11.959 1.00 92.62 87 PRO A C 1
ATOM 657 O O . PRO A 1 87 ? 8.494 6.010 12.425 1.00 92.62 87 PRO A O 1
ATOM 660 N N . LEU A 1 88 ? 6.309 6.278 12.115 1.00 95.00 88 LEU A N 1
ATOM 661 C CA . LEU A 1 88 ? 5.890 5.296 13.118 1.00 95.00 88 LEU A CA 1
ATOM 662 C C . LEU A 1 88 ? 6.036 3.831 12.674 1.00 95.00 88 LEU A C 1
ATOM 664 O O . LEU A 1 88 ? 6.198 2.953 13.517 1.00 95.00 88 LEU A O 1
ATOM 668 N N . LYS A 1 89 ? 6.023 3.560 11.359 1.00 94.50 89 LYS A N 1
ATOM 669 C CA . LYS A 1 89 ? 5.891 2.198 10.797 1.00 94.50 89 LYS A CA 1
ATOM 670 C C . LYS A 1 89 ? 6.890 1.156 11.325 1.00 94.50 89 LYS A C 1
ATOM 672 O O . LYS A 1 89 ? 6.595 -0.028 11.287 1.00 94.50 89 LYS A O 1
ATOM 677 N N . HIS A 1 90 ? 8.075 1.571 11.775 1.00 91.88 90 HIS A N 1
ATOM 678 C CA . HIS A 1 90 ? 9.148 0.672 12.229 1.00 91.88 90 HIS A CA 1
ATOM 679 C C . HIS A 1 90 ? 9.287 0.553 13.748 1.00 91.88 90 HIS A C 1
ATOM 681 O O . HIS A 1 90 ? 10.258 -0.022 14.228 1.00 91.88 90 HIS A O 1
ATOM 687 N N . GLN A 1 91 ? 8.370 1.156 14.501 1.00 93.69 91 GLN A N 1
ATOM 688 C CA . GLN A 1 91 ? 8.503 1.273 15.949 1.00 93.69 91 GLN A CA 1
ATOM 689 C C . GLN A 1 91 ? 7.832 0.129 16.714 1.00 93.69 91 GLN A C 1
ATOM 691 O O . GLN A 1 91 ? 8.008 0.055 17.926 1.00 93.69 91 GLN A O 1
ATOM 696 N N . LEU A 1 92 ? 7.078 -0.752 16.041 1.00 91.88 92 LEU A N 1
ATOM 697 C CA . LEU A 1 92 ? 6.535 -1.953 16.671 1.00 91.88 92 LEU A CA 1
ATOM 698 C C . LEU A 1 92 ? 7.622 -3.041 16.728 1.00 91.88 92 LEU A C 1
ATOM 700 O O . LEU A 1 92 ? 8.098 -3.459 15.667 1.00 91.88 92 LEU A O 1
ATOM 704 N N . PRO A 1 93 ? 8.017 -3.511 17.923 1.00 87.56 93 PRO A N 1
ATOM 705 C CA . PRO A 1 93 ? 8.958 -4.618 18.049 1.00 87.56 93 PRO A CA 1
ATOM 706 C C . PRO A 1 93 ? 8.368 -5.928 17.495 1.00 87.56 93 PRO A C 1
ATOM 708 O O . PRO A 1 93 ? 7.177 -6.174 17.689 1.00 87.56 93 PRO A O 1
ATOM 711 N N . PRO A 1 94 ? 9.163 -6.806 16.853 1.00 84.00 94 PRO A N 1
ATOM 712 C CA . PRO A 1 94 ? 8.679 -8.109 16.381 1.00 84.00 94 PRO A CA 1
ATOM 713 C C . PRO A 1 94 ? 8.127 -9.015 17.496 1.00 84.00 94 PRO A C 1
ATOM 715 O O . PRO A 1 94 ? 7.287 -9.870 17.236 1.00 84.00 94 PRO A O 1
ATOM 718 N N . ASP A 1 95 ? 8.582 -8.822 18.734 1.00 84.44 95 ASP A N 1
ATOM 719 C CA . ASP A 1 95 ? 8.189 -9.553 19.940 1.00 84.44 95 ASP A CA 1
ATOM 720 C C . ASP A 1 95 ? 7.084 -8.846 20.749 1.00 84.44 95 ASP A C 1
ATOM 722 O O . ASP A 1 95 ? 6.848 -9.183 21.908 1.00 84.44 95 ASP A O 1
ATOM 726 N N . SER A 1 96 ? 6.355 -7.895 20.149 1.00 85.06 96 SER A N 1
ATOM 727 C CA . SER A 1 96 ? 5.297 -7.130 20.829 1.00 85.06 96 SER A CA 1
ATOM 728 C C . SER A 1 96 ? 4.075 -7.954 21.261 1.00 85.06 96 SER A C 1
ATOM 730 O O . SER A 1 96 ? 3.158 -7.399 21.864 1.00 85.06 96 SER A O 1
ATOM 732 N N . GLY A 1 97 ? 4.008 -9.239 20.897 1.00 85.56 97 GLY A N 1
ATOM 733 C CA . GLY A 1 97 ? 2.860 -10.117 21.146 1.00 85.56 97 GLY A CA 1
ATOM 734 C C . GLY A 1 97 ? 1.618 -9.792 20.310 1.00 85.56 97 GLY A C 1
ATOM 735 O O . GLY A 1 97 ? 0.555 -10.339 20.578 1.00 85.56 97 GLY A O 1
ATOM 736 N N . ALA A 1 98 ? 1.735 -8.903 19.317 1.00 89.25 98 ALA A N 1
ATOM 737 C CA . ALA A 1 98 ? 0.634 -8.582 18.418 1.00 89.25 98 ALA A CA 1
ATOM 738 C C . ALA A 1 98 ? 0.477 -9.666 17.343 1.00 89.25 98 ALA A C 1
ATOM 740 O O . ALA A 1 98 ? 1.470 -10.165 16.808 1.00 89.25 98 ALA A O 1
ATOM 741 N N . GLU A 1 99 ? -0.763 -10.008 17.007 1.00 92.06 99 GLU A N 1
ATOM 742 C CA . GLU A 1 99 ? -1.047 -11.020 15.990 1.00 92.06 99 GLU A CA 1
ATOM 743 C C . GLU A 1 99 ? -0.900 -10.425 14.583 1.00 92.06 99 GLU A C 1
ATOM 745 O O . GLU A 1 99 ? -1.509 -9.403 14.264 1.00 92.06 99 GLU A O 1
ATOM 750 N N . TRP A 1 100 ? -0.112 -11.066 13.721 1.00 92.50 100 TRP A N 1
ATOM 751 C CA . TRP A 1 100 ? 0.070 -10.636 12.336 1.00 92.50 100 TRP A CA 1
ATOM 752 C C . TRP A 1 100 ? -0.977 -11.270 11.426 1.00 92.50 100 TRP A C 1
ATOM 754 O O . TRP A 1 100 ? -1.107 -12.488 11.379 1.00 92.50 100 TRP A O 1
ATOM 764 N N . THR A 1 101 ? -1.692 -10.433 10.678 1.00 93.12 101 THR A N 1
ATOM 765 C CA . THR A 1 101 ? -2.689 -10.880 9.689 1.00 93.12 101 THR A CA 1
ATOM 766 C C . THR A 1 101 ? -2.080 -11.031 8.299 1.00 93.12 101 THR A C 1
ATOM 768 O O . THR A 1 101 ? -2.283 -12.054 7.655 1.00 93.12 101 THR A O 1
ATOM 771 N N . ILE A 1 102 ? -1.297 -10.041 7.856 1.00 92.62 102 ILE A N 1
ATOM 772 C CA . ILE A 1 102 ? -0.475 -10.093 6.641 1.00 92.62 102 ILE A CA 1
ATOM 773 C C . ILE A 1 102 ? 0.836 -9.319 6.834 1.00 92.62 102 ILE A C 1
ATOM 775 O O . ILE A 1 102 ? 0.905 -8.360 7.612 1.00 92.62 102 ILE A O 1
ATOM 779 N N . GLY A 1 103 ? 1.858 -9.699 6.069 1.00 87.31 103 GLY A N 1
ATOM 780 C CA . GLY A 1 103 ? 3.197 -9.118 6.119 1.00 87.31 103 GLY A CA 1
ATOM 781 C C . GLY A 1 103 ? 4.169 -9.915 6.990 1.00 87.31 103 GLY A C 1
ATOM 782 O O . GLY A 1 103 ? 3.777 -10.758 7.792 1.00 87.31 103 GLY A O 1
ATOM 783 N N . GLU A 1 104 ? 5.460 -9.638 6.819 1.00 84.81 104 GLU A N 1
ATOM 784 C CA . GLU A 1 104 ? 6.533 -10.368 7.493 1.00 84.81 104 GLU A CA 1
ATOM 785 C C . GLU A 1 104 ? 6.999 -9.627 8.767 1.00 84.81 104 GLU A C 1
ATOM 787 O O . GLU A 1 104 ? 7.545 -8.518 8.663 1.00 84.81 104 GLU A O 1
ATOM 792 N N . PRO A 1 105 ? 6.871 -10.232 9.969 1.00 84.62 105 PRO A N 1
ATOM 793 C CA . PRO A 1 105 ? 7.261 -9.595 11.231 1.00 84.62 105 PRO A CA 1
ATOM 794 C C . PRO A 1 105 ? 8.715 -9.110 11.261 1.00 84.62 105 PRO A C 1
ATOM 796 O O . PRO A 1 105 ? 9.026 -8.054 11.818 1.00 84.62 105 PRO A O 1
ATOM 799 N N . MET A 1 106 ? 9.612 -9.850 10.603 1.00 86.50 106 MET A N 1
ATOM 800 C CA . MET A 1 106 ? 11.046 -9.558 10.566 1.00 86.50 106 MET A CA 1
ATOM 801 C C . MET A 1 106 ? 11.402 -8.301 9.764 1.00 86.50 106 MET A C 1
ATOM 803 O O . MET A 1 106 ? 12.487 -7.747 9.950 1.00 86.50 106 MET A O 1
ATOM 807 N N . LEU A 1 107 ? 10.495 -7.786 8.925 1.00 86.81 107 LEU A N 1
ATOM 808 C CA . LEU A 1 107 ? 10.694 -6.503 8.241 1.00 86.81 107 LEU A CA 1
ATOM 809 C C . LEU A 1 107 ? 10.535 -5.299 9.177 1.00 86.81 107 LEU A C 1
ATOM 811 O O . LEU A 1 107 ? 10.909 -4.179 8.784 1.00 86.81 107 LEU A O 1
ATOM 815 N N . ALA A 1 108 ? 9.991 -5.528 10.384 1.00 85.56 108 ALA A N 1
ATOM 816 C CA . ALA A 1 108 ? 9.675 -4.518 11.389 1.00 85.56 108 ALA A CA 1
ATOM 817 C C . ALA A 1 108 ? 8.995 -3.310 10.729 1.00 85.56 108 ALA A C 1
ATOM 819 O O . ALA A 1 108 ? 9.505 -2.187 10.728 1.00 85.56 108 ALA A O 1
ATOM 820 N N . SER A 1 109 ? 7.898 -3.586 10.026 1.00 91.75 109 SER A N 1
ATOM 821 C CA . SER A 1 109 ? 7.124 -2.588 9.302 1.00 91.75 109 SER A CA 1
ATOM 822 C C . SER A 1 109 ? 5.648 -2.911 9.441 1.00 91.75 109 SER A C 1
ATOM 824 O O . SER A 1 109 ? 5.206 -3.938 8.940 1.00 91.75 109 SER A O 1
ATOM 826 N N . VAL A 1 110 ? 4.906 -2.021 10.088 1.00 94.75 110 VAL A N 1
ATOM 827 C CA . VAL A 1 110 ? 3.454 -2.094 10.268 1.00 94.75 110 VAL A CA 1
ATOM 828 C C . VAL A 1 110 ? 2.854 -0.787 9.779 1.00 94.75 110 VAL A C 1
ATOM 830 O O . VAL A 1 110 ? 3.325 0.290 10.148 1.00 94.75 110 VAL A O 1
ATOM 833 N N . ASN A 1 111 ? 1.823 -0.869 8.943 1.00 97.06 111 ASN A N 1
ATOM 834 C CA . ASN A 1 111 ? 1.083 0.302 8.476 1.00 97.06 111 ASN A CA 1
ATOM 835 C C . ASN A 1 111 ? -0.410 0.242 8.846 1.00 97.06 111 ASN A C 1
ATOM 837 O O . ASN A 1 111 ? -1.092 1.248 8.681 1.00 97.06 111 ASN A O 1
ATOM 841 N N . GLN A 1 112 ? -0.905 -0.880 9.381 1.00 97.69 112 GLN A N 1
ATOM 842 C CA . GLN A 1 112 ? -2.278 -1.021 9.867 1.00 97.69 112 GLN A CA 1
ATOM 843 C C . GLN A 1 112 ? -2.315 -1.806 11.184 1.00 97.69 112 GLN A C 1
ATOM 845 O O . GLN A 1 112 ? -1.629 -2.816 11.343 1.00 97.69 112 GLN A O 1
ATOM 850 N N . MET A 1 113 ? -3.135 -1.357 12.131 1.00 97.19 113 MET A N 1
ATOM 851 C CA . MET A 1 113 ? -3.402 -2.036 13.397 1.00 97.19 113 MET A CA 1
ATOM 852 C C . MET A 1 113 ? -4.895 -2.005 13.717 1.00 97.19 113 MET A C 1
ATOM 854 O O . MET A 1 113 ? -5.592 -1.035 13.408 1.00 97.19 113 MET A O 1
ATOM 858 N N . ARG A 1 114 ? -5.377 -3.055 14.378 1.00 96.19 114 ARG A N 1
ATOM 859 C CA . ARG A 1 114 ? -6.738 -3.176 14.893 1.00 96.19 114 ARG A CA 1
ATOM 860 C C . ARG A 1 114 ? -6.686 -3.715 16.313 1.00 96.19 114 ARG A C 1
ATOM 862 O O . ARG A 1 114 ? -6.141 -4.788 16.531 1.00 96.19 114 ARG A O 1
ATOM 869 N N . HIS A 1 115 ? -7.286 -3.005 17.257 1.00 94.19 115 HIS A N 1
ATOM 870 C CA . HIS A 1 115 ? -7.656 -3.585 18.538 1.00 94.19 115 HIS A CA 1
ATOM 871 C C . HIS A 1 115 ? -9.113 -4.001 18.457 1.00 94.19 115 HIS A C 1
ATOM 873 O O . HIS A 1 115 ? -9.991 -3.148 18.316 1.00 94.19 115 HIS A O 1
ATOM 879 N N . ASP A 1 116 ? -9.377 -5.296 18.543 1.00 88.56 116 ASP A N 1
ATOM 880 C CA . ASP A 1 116 ? -10.738 -5.811 18.412 1.00 88.56 116 ASP A CA 1
ATOM 881 C C . ASP A 1 116 ? -11.521 -5.737 19.742 1.00 88.56 116 ASP A C 1
ATOM 883 O O . ASP A 1 116 ? -12.715 -5.976 19.793 1.00 88.56 116 ASP A O 1
ATOM 887 N N . GLY A 1 117 ? -10.873 -5.358 20.839 1.00 84.06 117 GLY A N 1
ATOM 888 C CA . GLY A 1 117 ? -11.471 -5.335 22.177 1.00 84.06 117 GLY A CA 1
ATOM 889 C C . GLY A 1 117 ? -10.831 -6.351 23.117 1.00 84.06 117 GLY A C 1
ATOM 890 O O . GLY A 1 117 ? -10.989 -6.214 24.329 1.00 84.06 117 GLY A O 1
ATOM 891 N N . HIS A 1 118 ? -10.054 -7.291 22.577 1.00 84.06 118 HIS A N 1
ATOM 892 C CA . HIS A 1 118 ? -9.252 -8.238 23.343 1.00 84.06 118 HIS A CA 1
ATOM 893 C C . HIS A 1 118 ? -7.759 -8.063 23.078 1.00 84.06 118 HIS A C 1
ATOM 895 O O . HIS A 1 118 ? -6.987 -7.945 24.027 1.00 84.06 118 HIS A O 1
ATOM 901 N N . GLU A 1 119 ? -7.362 -8.026 21.808 1.00 89.94 119 GLU A N 1
ATOM 902 C CA . GLU A 1 119 ? -5.954 -8.025 21.416 1.00 89.94 119 GLU A CA 1
ATOM 903 C C . GLU A 1 119 ? -5.666 -7.060 20.265 1.00 89.94 119 GLU A C 1
ATOM 905 O O . GLU A 1 119 ? -6.565 -6.626 19.537 1.00 89.94 119 GLU A O 1
ATOM 910 N N . TRP A 1 120 ? -4.383 -6.732 20.102 1.00 93.50 120 TRP A N 1
ATOM 911 C CA . TRP A 1 120 ? -3.887 -6.005 18.941 1.00 93.50 120 TRP A CA 1
ATOM 912 C C . TRP A 1 120 ? -3.535 -6.976 17.819 1.00 93.50 120 TRP A C 1
ATOM 914 O O . TRP A 1 120 ? -2.637 -7.807 17.957 1.00 93.50 120 TRP A O 1
ATOM 924 N N . LYS A 1 121 ? -4.193 -6.786 16.681 1.00 95.75 121 LYS A N 1
ATOM 925 C CA . LYS A 1 121 ? -3.847 -7.389 15.398 1.00 95.75 121 LYS A CA 1
ATOM 926 C C . LYS A 1 121 ? -3.163 -6.346 14.527 1.00 95.75 121 LYS A C 1
ATOM 928 O O . LYS A 1 121 ? -3.507 -5.160 14.575 1.00 95.75 121 LYS A O 1
ATOM 933 N N . VAL A 1 122 ? -2.194 -6.771 13.733 1.00 96.19 122 VAL A N 1
ATOM 934 C CA . VAL A 1 122 ? -1.365 -5.894 12.905 1.00 96.19 122 VAL A CA 1
ATOM 935 C C . VAL A 1 122 ? -1.251 -6.421 11.488 1.00 96.19 122 VAL A C 1
ATOM 937 O O . VAL A 1 122 ? -1.406 -7.616 11.225 1.00 96.19 122 VAL A O 1
ATOM 940 N N . ALA A 1 123 ? -0.993 -5.504 10.565 1.00 96.25 123 ALA A N 1
ATOM 941 C CA . ALA A 1 123 ? -0.748 -5.821 9.176 1.00 96.25 123 ALA A CA 1
ATOM 942 C C . ALA A 1 123 ? 0.279 -4.870 8.564 1.00 96.25 123 ALA A C 1
ATOM 944 O O . ALA A 1 123 ? 0.384 -3.689 8.927 1.00 96.25 123 ALA A O 1
ATOM 945 N N . ASN A 1 124 ? 0.976 -5.386 7.559 1.00 96.00 124 ASN A N 1
ATOM 946 C CA . ASN A 1 124 ? 1.626 -4.566 6.558 1.00 96.00 124 ASN A CA 1
ATOM 947 C C . ASN A 1 124 ? 0.946 -4.754 5.203 1.00 96.00 124 ASN A C 1
ATOM 949 O O . ASN A 1 124 ? 1.089 -5.784 4.554 1.00 96.00 124 ASN A O 1
ATOM 953 N N . THR A 1 125 ? 0.217 -3.731 4.786 1.00 97.88 125 THR A N 1
ATOM 954 C CA . THR A 1 125 ? -0.576 -3.704 3.555 1.00 97.88 125 THR A CA 1
ATOM 955 C C . THR A 1 125 ? 0.104 -2.919 2.436 1.00 97.88 125 THR A C 1
ATOM 957 O O . THR A 1 125 ? -0.407 -2.918 1.323 1.00 97.88 125 THR A O 1
ATOM 960 N N . ASP A 1 126 ? 1.254 -2.274 2.683 1.00 97.62 126 ASP A N 1
ATOM 961 C CA . ASP A 1 126 ? 1.946 -1.480 1.656 1.00 97.62 126 ASP A CA 1
ATOM 962 C C . ASP A 1 126 ? 2.371 -2.369 0.471 1.00 97.62 126 ASP A C 1
ATOM 964 O O . ASP A 1 126 ? 2.124 -2.028 -0.683 1.00 97.62 126 ASP A O 1
ATOM 968 N N . GLY A 1 127 ? 2.978 -3.529 0.758 1.00 97.12 127 GLY A N 1
ATOM 969 C CA . GLY A 1 127 ? 3.458 -4.457 -0.270 1.00 97.12 127 GLY A CA 1
ATOM 970 C C . GLY A 1 127 ? 2.325 -5.133 -1.045 1.00 97.12 127 GLY A C 1
ATOM 971 O O . GLY A 1 127 ? 2.333 -5.124 -2.273 1.00 97.12 127 GLY A O 1
ATOM 972 N N . ALA A 1 128 ? 1.307 -5.636 -0.341 1.00 97.75 128 ALA A N 1
ATOM 973 C CA . ALA A 1 128 ? 0.107 -6.191 -0.972 1.00 97.75 128 ALA A CA 1
ATOM 974 C C . ALA A 1 128 ? -0.653 -5.131 -1.792 1.00 97.75 128 ALA A C 1
ATOM 976 O O . ALA A 1 128 ? -1.173 -5.422 -2.866 1.00 97.75 128 ALA A O 1
ATOM 977 N N . GLY A 1 129 ? -0.672 -3.879 -1.320 1.00 98.50 129 GLY A N 1
ATOM 978 C CA . GLY A 1 129 ? -1.217 -2.744 -2.056 1.00 98.50 129 GLY A CA 1
ATOM 979 C C . GLY A 1 129 ? -0.450 -2.477 -3.351 1.00 98.50 129 GLY A C 1
ATOM 980 O O . GLY A 1 129 ? -1.072 -2.272 -4.388 1.00 98.50 129 GLY A O 1
ATOM 981 N N . LEU A 1 130 ? 0.886 -2.547 -3.332 1.00 98.69 130 LEU A N 1
ATOM 982 C CA . LEU A 1 130 ? 1.693 -2.403 -4.546 1.00 98.69 130 LEU A CA 1
ATOM 983 C C . LEU A 1 130 ? 1.398 -3.510 -5.569 1.00 98.69 130 LEU A C 1
ATOM 985 O O . LEU A 1 130 ? 1.268 -3.213 -6.753 1.00 98.69 130 LEU A O 1
ATOM 989 N N . LEU A 1 131 ? 1.253 -4.762 -5.125 1.00 98.69 131 LEU A N 1
ATOM 990 C CA . LEU A 1 131 ? 0.880 -5.875 -6.005 1.00 98.69 131 LEU A CA 1
ATOM 991 C C . LEU A 1 131 ? -0.527 -5.706 -6.588 1.00 98.69 131 LEU A C 1
ATOM 993 O O . LEU A 1 131 ? -0.745 -6.001 -7.759 1.00 98.69 131 LEU A O 1
ATOM 997 N N . MET A 1 132 ? -1.474 -5.189 -5.802 1.00 98.62 132 MET A N 1
ATOM 998 C CA . MET A 1 132 ? -2.817 -4.871 -6.290 1.00 98.62 132 MET A CA 1
ATOM 999 C C . MET A 1 132 ? -2.779 -3.773 -7.362 1.00 98.62 132 MET A C 1
ATOM 1001 O O . MET A 1 132 ? -3.456 -3.912 -8.375 1.00 98.62 132 MET A O 1
ATOM 1005 N N . VAL A 1 133 ? -1.955 -2.729 -7.189 1.00 98.75 133 VAL A N 1
ATOM 1006 C CA . VAL A 1 133 ? -1.718 -1.732 -8.249 1.00 98.75 133 VAL A CA 1
ATOM 1007 C C . VAL A 1 133 ? -1.102 -2.404 -9.479 1.00 98.75 133 VAL A C 1
ATOM 1009 O O . VAL A 1 133 ? -1.587 -2.210 -10.583 1.00 98.75 133 VAL A O 1
ATOM 1012 N N . ALA A 1 134 ? -0.076 -3.238 -9.321 1.00 98.44 134 ALA A N 1
ATOM 1013 C CA . ALA A 1 134 ? 0.539 -3.926 -10.456 1.00 98.44 134 ALA A CA 1
ATOM 1014 C C . ALA A 1 134 ? -0.470 -4.802 -11.228 1.00 98.44 134 ALA A C 1
ATOM 1016 O O . ALA A 1 134 ? -0.525 -4.748 -12.453 1.00 98.44 134 ALA A O 1
ATOM 1017 N N . SER A 1 135 ? -1.319 -5.548 -10.521 1.00 97.81 135 SER A N 1
ATOM 1018 C CA . SER A 1 135 ? -2.379 -6.363 -11.125 1.00 97.81 135 SER A CA 1
ATOM 1019 C C . SER A 1 135 ? -3.403 -5.515 -11.889 1.00 97.81 135 SER A C 1
ATOM 1021 O O . SER A 1 135 ? -3.702 -5.806 -13.045 1.00 97.81 135 SER A O 1
ATOM 1023 N N . GLU A 1 136 ? -3.868 -4.410 -11.292 1.00 97.75 136 GLU A N 1
ATOM 1024 C CA . GLU A 1 136 ? -4.812 -3.468 -11.916 1.00 97.75 136 GLU A CA 1
ATOM 1025 C C . GLU A 1 136 ? -4.300 -2.920 -13.252 1.00 97.75 136 GLU A C 1
ATOM 1027 O O . GLU A 1 136 ? -5.076 -2.693 -14.181 1.00 97.75 136 GLU A O 1
ATOM 1032 N N . PHE A 1 137 ? -2.985 -2.737 -13.360 1.00 97.00 137 PHE A N 1
ATOM 1033 C CA . PHE A 1 137 ? -2.356 -2.255 -14.577 1.00 97.00 137 PHE A CA 1
ATOM 1034 C C . PHE A 1 137 ? -1.756 -3.363 -15.447 1.00 97.00 137 PHE A C 1
ATOM 1036 O O . PHE A 1 137 ? -1.089 -3.041 -16.423 1.00 97.00 137 PHE A O 1
ATOM 1043 N N . GLY A 1 138 ? -2.026 -4.643 -15.175 1.00 96.25 138 GLY A N 1
ATOM 1044 C CA . GLY A 1 138 ? -1.718 -5.751 -16.085 1.00 96.25 138 GLY A CA 1
ATOM 1045 C C . GLY A 1 138 ? -0.283 -6.277 -16.021 1.00 96.25 138 GLY A C 1
ATOM 1046 O O . GLY A 1 138 ? 0.259 -6.693 -17.041 1.00 96.25 138 GLY A O 1
ATOM 1047 N N . PHE A 1 139 ? 0.363 -6.242 -14.855 1.00 97.69 139 PHE A N 1
ATOM 1048 C CA . PHE A 1 139 ? 1.603 -6.993 -14.644 1.00 97.69 139 PHE A CA 1
ATOM 1049 C C . PHE A 1 139 ? 1.301 -8.487 -14.480 1.00 97.69 139 PHE A C 1
ATOM 1051 O O . PHE A 1 139 ? 0.465 -8.860 -13.657 1.00 97.69 139 PHE A O 1
ATOM 1058 N N . ASP A 1 140 ? 2.017 -9.339 -15.218 1.00 96.25 140 ASP A N 1
ATOM 1059 C CA . ASP A 1 140 ? 1.910 -10.795 -15.104 1.00 96.25 140 ASP A CA 1
ATOM 1060 C C . ASP A 1 140 ? 3.120 -11.381 -14.373 1.00 96.25 140 ASP A C 1
ATOM 1062 O O . ASP A 1 140 ? 4.245 -11.355 -14.865 1.00 96.25 140 ASP A O 1
ATOM 1066 N N . PHE A 1 141 ? 2.872 -11.925 -13.188 1.00 97.12 141 PHE A N 1
ATOM 1067 C CA . PHE A 1 141 ? 3.878 -12.582 -12.358 1.00 97.12 141 PHE A CA 1
ATOM 1068 C C . PHE A 1 141 ? 3.991 -14.094 -12.622 1.00 97.12 141 PHE A C 1
ATOM 1070 O O . PHE A 1 141 ? 4.830 -14.755 -12.019 1.00 97.12 141 PHE A O 1
ATOM 1077 N N . ASN A 1 142 ? 3.172 -14.654 -13.520 1.00 96.38 142 ASN A N 1
ATOM 1078 C CA . ASN A 1 142 ? 3.229 -16.073 -13.891 1.00 96.38 142 ASN A CA 1
ATOM 1079 C C . ASN A 1 142 ? 4.237 -16.364 -15.012 1.00 96.38 142 ASN A C 1
ATOM 1081 O O . ASN A 1 142 ? 4.400 -17.524 -15.402 1.00 96.38 142 ASN A O 1
ATOM 1085 N N . LEU A 1 143 ? 4.890 -15.329 -15.547 1.00 94.19 143 LEU A N 1
ATOM 1086 C CA . LEU A 1 143 ? 5.953 -15.473 -16.534 1.00 94.19 143 LEU A CA 1
ATOM 1087 C C . LEU A 1 143 ? 7.087 -16.334 -15.967 1.00 94.19 143 LEU A C 1
ATOM 1089 O O . LEU A 1 143 ? 7.400 -16.288 -14.780 1.00 94.19 143 LEU A O 1
ATOM 1093 N N . THR A 1 144 ? 7.699 -17.147 -16.825 1.00 92.75 144 THR A N 1
ATOM 1094 C CA . THR A 1 144 ? 8.753 -18.088 -16.414 1.00 92.75 144 THR A CA 1
ATOM 1095 C C . THR A 1 144 ? 10.139 -17.705 -16.916 1.00 92.75 144 THR A C 1
ATOM 1097 O O . THR A 1 144 ? 11.121 -18.276 -16.448 1.00 92.75 144 THR A O 1
ATOM 1100 N N . ASP A 1 145 ? 10.231 -16.796 -17.892 1.00 95.12 145 ASP A N 1
ATOM 1101 C CA . ASP A 1 145 ? 11.513 -16.272 -18.359 1.00 95.12 145 ASP A CA 1
ATOM 1102 C C . ASP A 1 145 ? 11.994 -15.177 -17.403 1.00 95.12 145 ASP A C 1
ATOM 1104 O O . ASP A 1 145 ? 11.324 -14.164 -17.193 1.00 95.12 145 ASP A O 1
ATOM 1108 N N . ASP A 1 146 ? 13.179 -15.391 -16.837 1.00 92.88 146 ASP A N 1
ATOM 1109 C CA . ASP A 1 146 ? 13.802 -14.509 -15.857 1.00 92.88 146 ASP A CA 1
ATOM 1110 C C . ASP A 1 146 ? 14.002 -13.072 -16.373 1.00 92.88 146 ASP A C 1
ATOM 1112 O O . ASP A 1 146 ? 14.017 -12.143 -15.565 1.00 92.88 146 ASP A O 1
ATOM 1116 N N . LEU A 1 147 ? 14.146 -12.885 -17.692 1.00 95.38 147 LEU A N 1
ATOM 1117 C CA . LEU A 1 147 ? 14.291 -11.571 -18.327 1.00 95.38 147 LEU A CA 1
ATOM 1118 C C . LEU A 1 147 ? 12.947 -10.889 -18.613 1.00 95.38 147 LEU A C 1
ATOM 1120 O O . LEU A 1 147 ? 12.931 -9.683 -18.858 1.00 95.38 147 LEU A O 1
ATOM 1124 N N . GLU A 1 148 ? 11.838 -11.628 -18.596 1.00 96.00 148 GLU A N 1
ATOM 1125 C CA . GLU A 1 148 ? 10.487 -11.111 -18.858 1.00 96.00 148 GLU A CA 1
ATOM 1126 C C . GLU A 1 148 ? 9.679 -10.867 -17.575 1.00 96.00 148 GLU A C 1
ATOM 1128 O O . GLU A 1 148 ? 8.686 -10.137 -17.606 1.00 96.00 148 GLU A O 1
ATOM 1133 N N . LEU A 1 149 ? 10.112 -11.425 -16.440 1.00 97.56 149 LEU A N 1
ATOM 1134 C CA . LEU A 1 149 ? 9.470 -11.231 -15.138 1.00 97.56 149 LEU A CA 1
ATOM 1135 C C . LEU A 1 149 ? 9.270 -9.742 -14.796 1.00 97.56 149 LEU A C 1
ATOM 1137 O O . LEU A 1 149 ? 10.143 -8.932 -15.068 1.00 97.56 149 LEU A O 1
ATOM 1141 N N . PRO A 1 150 ? 8.174 -9.338 -14.133 1.00 98.25 150 PRO A N 1
ATOM 1142 C CA . PRO A 1 150 ? 7.958 -7.961 -13.684 1.00 98.25 150 PRO A CA 1
ATOM 1143 C C . PRO A 1 150 ? 9.146 -7.330 -12.940 1.00 98.25 150 PRO A C 1
ATOM 1145 O O . PRO A 1 150 ? 9.610 -7.865 -11.929 1.00 98.25 150 PRO A O 1
ATOM 1148 N N . LEU A 1 151 ? 9.583 -6.139 -13.370 1.00 98.62 151 LEU A N 1
ATOM 1149 C CA . LEU A 1 151 ? 10.702 -5.416 -12.756 1.00 98.62 151 LEU A CA 1
ATOM 1150 C C . LEU A 1 151 ? 10.241 -4.214 -11.926 1.00 98.62 151 LEU A C 1
ATOM 1152 O O . LEU A 1 151 ? 9.791 -3.198 -12.463 1.00 98.62 151 LEU A O 1
ATOM 1156 N N . LEU A 1 152 ? 10.460 -4.277 -10.614 1.00 98.75 152 LEU A N 1
ATOM 1157 C CA . LEU A 1 152 ? 10.309 -3.134 -9.718 1.00 98.75 152 LEU A CA 1
ATOM 1158 C C . LEU A 1 152 ? 11.588 -2.293 -9.715 1.00 98.75 152 LEU A C 1
ATOM 1160 O O . LEU A 1 152 ? 12.624 -2.695 -9.186 1.00 98.75 152 LEU A O 1
ATOM 1164 N N . CYS A 1 153 ? 11.503 -1.098 -10.282 1.00 98.50 153 CYS A N 1
ATOM 1165 C CA . CYS A 1 153 ? 12.561 -0.100 -10.319 1.00 98.50 153 CYS A CA 1
ATOM 1166 C C . CYS A 1 153 ? 12.359 0.889 -9.162 1.00 98.50 153 CYS A C 1
ATOM 1168 O O . CYS A 1 153 ? 11.491 1.759 -9.231 1.00 98.50 153 CYS A O 1
ATOM 1170 N N . MET A 1 154 ? 13.141 0.775 -8.087 1.00 98.12 154 MET A N 1
ATOM 1171 C CA . MET A 1 154 ? 12.853 1.494 -6.841 1.00 98.12 154 MET A CA 1
ATOM 1172 C C . MET A 1 154 ? 14.012 2.329 -6.285 1.00 98.12 154 MET A C 1
ATOM 1174 O O . MET A 1 154 ? 15.184 1.944 -6.346 1.00 98.12 154 MET A O 1
ATOM 1178 N N . ILE A 1 155 ? 13.653 3.461 -5.674 1.00 97.75 155 ILE A N 1
ATOM 1179 C CA . ILE A 1 155 ? 14.524 4.295 -4.832 1.00 97.75 155 ILE A CA 1
ATOM 1180 C C . ILE A 1 155 ? 14.011 4.234 -3.387 1.00 97.75 155 ILE A C 1
ATOM 1182 O O . ILE A 1 155 ? 12.807 4.229 -3.140 1.00 97.75 155 ILE A O 1
ATOM 1186 N N . GLY A 1 156 ? 14.929 4.176 -2.423 1.00 96.12 156 GLY A N 1
ATOM 1187 C CA . GLY A 1 156 ? 14.643 4.132 -0.990 1.00 96.12 156 GLY A CA 1
ATOM 1188 C C . GLY A 1 156 ? 14.774 2.741 -0.359 1.00 96.12 156 GLY A C 1
ATOM 1189 O O . GLY A 1 156 ? 14.645 1.707 -1.004 1.00 96.12 156 GLY A O 1
ATOM 1190 N N . GLY A 1 157 ? 15.046 2.721 0.949 1.00 94.81 157 GLY A N 1
ATOM 1191 C CA . GLY A 1 157 ? 15.199 1.506 1.775 1.00 94.81 157 GLY A CA 1
ATOM 1192 C C . GLY A 1 157 ? 14.446 1.587 3.109 1.00 94.81 157 GLY A C 1
ATOM 1193 O O . GLY A 1 157 ? 14.785 0.927 4.096 1.00 94.81 157 GLY A O 1
ATOM 1194 N N . GLY A 1 158 ? 13.443 2.466 3.170 1.00 93.44 158 GLY A N 1
ATOM 1195 C CA . GLY A 1 158 ? 12.564 2.630 4.322 1.00 93.44 158 GLY A CA 1
ATOM 1196 C C . GLY A 1 158 ? 11.574 1.486 4.532 1.00 93.44 158 GLY A C 1
ATOM 1197 O O . GLY A 1 158 ? 11.558 0.524 3.780 1.00 93.44 158 GLY A O 1
ATOM 1198 N N . SER A 1 159 ? 10.729 1.602 5.559 1.00 93.25 159 SER A N 1
ATOM 1199 C CA . SER A 1 159 ? 9.735 0.577 5.915 1.00 93.25 159 SER A CA 1
ATOM 1200 C C . SER A 1 159 ? 8.815 0.207 4.745 1.00 93.25 159 SER A C 1
ATOM 1202 O O . SER A 1 159 ? 8.742 -0.966 4.398 1.00 93.25 159 SER A O 1
ATOM 1204 N N . THR A 1 160 ? 8.221 1.205 4.074 1.00 95.00 160 THR A N 1
ATOM 1205 C CA . THR A 1 160 ? 7.399 0.994 2.868 1.00 95.00 160 THR A CA 1
ATOM 1206 C C . THR A 1 160 ? 8.206 0.315 1.755 1.00 95.00 160 THR A C 1
ATOM 1208 O O . THR A 1 160 ? 7.778 -0.696 1.219 1.00 95.00 160 THR A O 1
ATOM 1211 N N . ALA A 1 161 ? 9.414 0.813 1.464 1.00 96.50 161 ALA A N 1
ATOM 1212 C CA . ALA A 1 161 ? 10.279 0.262 0.419 1.00 96.50 161 ALA A CA 1
ATOM 1213 C C . ALA A 1 161 ? 10.618 -1.220 0.660 1.00 96.50 161 ALA A C 1
ATOM 1215 O O . ALA A 1 161 ? 10.535 -2.028 -0.257 1.00 96.50 161 ALA A O 1
ATOM 1216 N N . ARG A 1 162 ? 10.947 -1.593 1.904 1.00 96.38 162 ARG A N 1
ATOM 1217 C CA . ARG A 1 162 ? 11.208 -2.991 2.285 1.00 96.38 162 ARG A CA 1
ATOM 1218 C C . ARG A 1 162 ? 9.966 -3.867 2.148 1.00 96.38 162 ARG A C 1
ATOM 1220 O O . ARG A 1 162 ? 10.078 -4.984 1.665 1.00 96.38 162 ARG A O 1
ATOM 1227 N N . ALA A 1 163 ? 8.803 -3.367 2.565 1.00 96.00 163 ALA A N 1
ATOM 1228 C CA . ALA A 1 163 ? 7.541 -4.094 2.453 1.00 96.00 163 ALA A CA 1
ATOM 1229 C C . ALA A 1 163 ? 7.181 -4.383 0.990 1.00 96.00 163 ALA A C 1
ATOM 1231 O O . ALA A 1 163 ? 6.847 -5.511 0.643 1.00 96.00 163 ALA A O 1
ATOM 1232 N N . CYS A 1 164 ? 7.322 -3.376 0.129 1.00 97.81 164 CYS A N 1
ATOM 1233 C CA . CYS A 1 164 ? 7.108 -3.501 -1.305 1.00 97.81 164 CYS A CA 1
ATOM 1234 C C . CYS A 1 164 ? 8.119 -4.440 -1.970 1.00 97.81 164 CYS A C 1
ATOM 1236 O O . CYS A 1 164 ? 7.718 -5.301 -2.741 1.00 97.81 164 CYS A O 1
ATOM 1238 N N . ALA A 1 165 ? 9.409 -4.325 -1.638 1.00 97.94 165 ALA A N 1
ATOM 1239 C CA . ALA A 1 165 ? 10.446 -5.214 -2.161 1.00 97.94 165 ALA A CA 1
ATOM 1240 C C . ALA A 1 165 ? 10.206 -6.682 -1.769 1.00 97.94 165 ALA A C 1
ATOM 1242 O O . ALA A 1 165 ? 10.366 -7.578 -2.594 1.00 97.94 165 ALA A O 1
ATOM 1243 N N . ALA A 1 166 ? 9.802 -6.934 -0.519 1.00 97.31 166 ALA A N 1
ATOM 1244 C CA . ALA A 1 166 ? 9.486 -8.279 -0.052 1.00 97.31 166 ALA A CA 1
ATOM 1245 C C . ALA A 1 166 ? 8.283 -8.865 -0.802 1.00 97.31 166 ALA A C 1
ATOM 1247 O O . ALA A 1 166 ? 8.410 -9.936 -1.382 1.00 97.31 166 ALA A O 1
ATOM 1248 N N . ALA A 1 167 ? 7.169 -8.128 -0.873 1.00 97.62 167 ALA A N 1
ATOM 1249 C CA . ALA A 1 167 ? 5.967 -8.582 -1.573 1.00 97.62 167 ALA A CA 1
ATOM 1250 C C . ALA A 1 167 ? 6.209 -8.792 -3.079 1.00 97.62 167 ALA A C 1
ATOM 1252 O O . ALA A 1 167 ? 5.766 -9.787 -3.641 1.00 97.62 167 ALA A O 1
ATOM 1253 N N . TRP A 1 168 ? 6.956 -7.896 -3.733 1.00 98.44 168 TRP A N 1
ATOM 1254 C CA . TRP A 1 168 ? 7.305 -8.040 -5.150 1.00 98.44 168 TRP A CA 1
ATOM 1255 C C . TRP A 1 168 ? 8.150 -9.287 -5.419 1.00 98.44 168 TRP A C 1
ATOM 1257 O O . TRP A 1 168 ? 7.916 -9.993 -6.395 1.00 98.44 168 TRP A O 1
ATOM 1267 N N . THR A 1 169 ? 9.104 -9.576 -4.529 1.00 97.56 169 THR A N 1
ATOM 1268 C CA . THR A 1 169 ? 9.931 -10.789 -4.606 1.00 97.56 169 THR A CA 1
ATOM 1269 C C . THR A 1 169 ? 9.106 -12.046 -4.367 1.00 97.56 169 THR A C 1
ATOM 1271 O O . THR A 1 169 ? 9.254 -13.019 -5.096 1.00 97.56 169 THR A O 1
ATOM 1274 N N . GLU A 1 170 ? 8.232 -12.030 -3.362 1.00 97.06 170 GLU A N 1
ATOM 1275 C CA . GLU A 1 170 ? 7.346 -13.152 -3.046 1.00 97.06 170 GLU A CA 1
ATOM 1276 C C . GLU A 1 170 ? 6.400 -13.474 -4.209 1.00 97.06 170 GLU A C 1
ATOM 1278 O O . GLU A 1 170 ? 6.151 -14.642 -4.491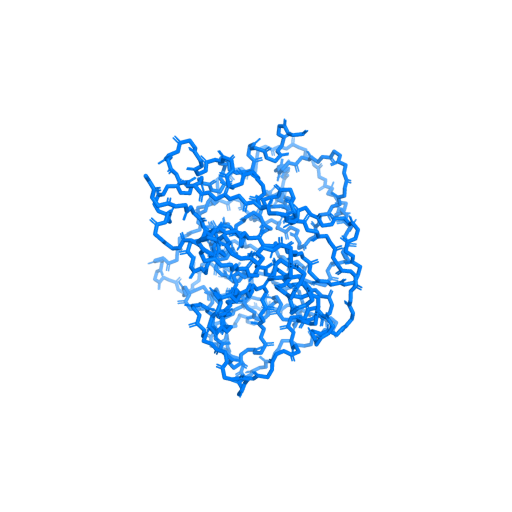 1.00 97.06 170 GLU A O 1
ATOM 1283 N N . ALA A 1 171 ? 5.950 -12.451 -4.941 1.00 97.56 171 ALA A N 1
ATOM 1284 C CA . ALA A 1 171 ? 5.184 -12.620 -6.170 1.00 97.56 171 ALA A CA 1
ATOM 1285 C C . ALA A 1 171 ? 6.016 -13.164 -7.350 1.00 97.56 171 ALA A C 1
ATOM 1287 O O . ALA A 1 171 ? 5.446 -13.462 -8.388 1.00 97.56 171 ALA A O 1
ATOM 1288 N N . GLY A 1 172 ? 7.340 -13.301 -7.224 1.00 97.62 172 GLY A N 1
ATOM 1289 C CA . GLY A 1 172 ? 8.231 -13.789 -8.283 1.00 97.62 172 GLY A CA 1
ATOM 1290 C C . GLY A 1 172 ? 8.869 -12.690 -9.136 1.00 97.62 172 GLY A C 1
ATOM 1291 O O . GLY A 1 172 ? 9.622 -12.989 -10.056 1.00 97.62 172 GLY A O 1
ATOM 1292 N N . GLY A 1 173 ? 8.617 -11.415 -8.838 1.00 98.25 173 GLY A N 1
ATOM 1293 C CA . GLY A 1 173 ? 9.195 -10.303 -9.582 1.00 98.25 173 GLY A CA 1
ATOM 1294 C C . GLY A 1 173 ? 10.683 -10.068 -9.294 1.00 98.25 173 GLY A C 1
ATOM 1295 O O . GLY A 1 173 ? 11.232 -10.468 -8.260 1.00 98.25 173 GLY A O 1
ATOM 1296 N N . LYS A 1 174 ? 11.332 -9.345 -10.208 1.00 98.50 174 LYS A N 1
ATOM 1297 C CA . LYS A 1 174 ? 12.717 -8.874 -10.095 1.00 98.50 174 LYS A CA 1
ATOM 1298 C C . LYS A 1 174 ? 12.760 -7.429 -9.599 1.00 98.50 174 LYS A C 1
ATOM 1300 O O . LYS A 1 174 ? 11.799 -6.673 -9.744 1.00 98.50 174 LYS A O 1
ATOM 1305 N N . ILE A 1 175 ? 13.877 -7.025 -8.997 1.00 98.56 175 ILE A N 1
ATOM 1306 C CA . ILE A 1 175 ? 14.049 -5.700 -8.394 1.00 98.56 175 ILE A CA 1
ATOM 1307 C C . ILE A 1 175 ? 15.334 -5.061 -8.892 1.00 98.56 175 ILE A C 1
ATOM 1309 O O . ILE A 1 175 ? 16.428 -5.581 -8.691 1.00 98.56 175 ILE A O 1
ATOM 1313 N N . TRP A 1 176 ? 15.209 -3.856 -9.433 1.00 98.12 176 TRP A N 1
ATOM 1314 C CA . TRP A 1 176 ? 16.331 -2.952 -9.603 1.00 98.12 176 TRP A CA 1
ATOM 1315 C C . TRP A 1 176 ? 16.254 -1.843 -8.551 1.00 98.12 176 TRP A C 1
ATOM 1317 O O . TRP A 1 176 ? 15.445 -0.917 -8.637 1.00 98.12 176 TRP A O 1
ATOM 1327 N N . TRP A 1 177 ? 17.108 -1.942 -7.532 1.00 97.88 177 TRP A N 1
ATOM 1328 C CA . TRP A 1 177 ? 17.273 -0.897 -6.523 1.00 97.88 177 TRP A CA 1
ATOM 1329 C C . TRP A 1 177 ? 18.409 0.038 -6.929 1.00 97.88 177 TRP A C 1
ATOM 1331 O O . TRP A 1 177 ? 19.550 -0.398 -7.084 1.00 97.88 177 TRP A O 1
ATOM 1341 N N . LYS A 1 178 ? 18.105 1.329 -7.075 1.00 94.88 178 LYS A N 1
ATOM 1342 C CA . LYS A 1 178 ? 19.089 2.321 -7.521 1.00 94.88 178 LYS A CA 1
ATOM 1343 C C . LYS A 1 178 ? 19.893 2.897 -6.357 1.00 94.88 178 LYS A C 1
ATOM 1345 O O . LYS A 1 178 ? 21.113 2.776 -6.316 1.00 94.88 178 LYS A O 1
ATOM 1350 N N . GLU A 1 179 ? 19.205 3.551 -5.427 1.00 93.56 179 GLU A N 1
ATOM 1351 C CA . GLU A 1 179 ? 19.797 4.245 -4.282 1.00 93.56 179 GLU A CA 1
ATOM 1352 C C . GLU A 1 179 ? 18.711 4.624 -3.262 1.00 93.56 179 GLU A C 1
ATOM 1354 O O . GLU A 1 179 ? 17.566 4.187 -3.367 1.00 93.56 179 GLU A O 1
ATOM 1359 N N . GLY A 1 180 ? 19.054 5.426 -2.253 1.00 92.81 180 GLY A N 1
ATOM 1360 C CA . GLY A 1 180 ? 18.079 6.023 -1.342 1.00 92.81 180 GLY A CA 1
ATOM 1361 C C . GLY A 1 180 ? 18.711 6.616 -0.085 1.00 92.81 180 GLY A C 1
ATOM 1362 O O . GLY A 1 180 ? 19.830 6.268 0.293 1.00 92.81 180 GLY A O 1
ATOM 1363 N N . ARG A 1 181 ? 17.955 7.461 0.622 1.00 92.69 181 ARG A N 1
ATOM 1364 C CA . ARG A 1 181 ? 18.306 8.040 1.935 1.00 92.69 181 ARG A CA 1
ATOM 1365 C C . ARG A 1 181 ? 18.598 6.964 2.975 1.00 92.69 181 ARG A C 1
ATOM 1367 O O . ARG A 1 181 ? 19.394 7.165 3.887 1.00 92.69 181 ARG A O 1
ATOM 1374 N N . ARG A 1 182 ? 17.920 5.821 2.856 1.00 92.06 182 ARG A N 1
ATOM 1375 C CA . ARG A 1 182 ? 18.181 4.604 3.628 1.00 92.06 182 ARG A CA 1
ATOM 1376 C C . ARG A 1 182 ? 18.542 3.488 2.665 1.00 92.06 182 ARG A C 1
ATOM 1378 O O . ARG A 1 182 ? 17.851 3.294 1.670 1.00 92.06 182 ARG A O 1
ATOM 1385 N N . LYS A 1 183 ? 19.592 2.736 2.987 1.00 93.31 183 LYS A N 1
ATOM 1386 C CA . LYS A 1 183 ? 20.018 1.589 2.185 1.00 93.31 183 LYS A CA 1
ATOM 1387 C C . LYS A 1 183 ? 19.007 0.446 2.302 1.00 93.31 183 LYS A C 1
ATOM 1389 O O . LYS A 1 183 ? 18.583 0.112 3.409 1.00 93.31 183 LYS A O 1
ATOM 1394 N N . LEU A 1 184 ? 18.666 -0.176 1.176 1.00 94.44 184 LEU A N 1
ATOM 1395 C CA . LEU A 1 184 ? 17.943 -1.442 1.175 1.00 94.44 184 LEU A CA 1
ATOM 1396 C C . LEU A 1 184 ? 18.901 -2.559 1.625 1.00 94.44 184 LEU A C 1
ATOM 1398 O O . LEU A 1 184 ? 20.008 -2.691 1.102 1.00 94.44 184 LEU A O 1
ATOM 1402 N N . SER A 1 185 ? 18.526 -3.319 2.657 1.00 90.88 185 SER A N 1
ATOM 1403 C CA . SER A 1 185 ? 19.419 -4.327 3.249 1.00 90.88 185 SER A CA 1
ATOM 1404 C C . SER A 1 185 ? 19.788 -5.407 2.223 1.00 90.88 185 SER A C 1
ATOM 1406 O O . SER A 1 185 ? 18.883 -5.969 1.612 1.00 90.88 185 SER A O 1
ATOM 1408 N N . PRO A 1 186 ? 21.072 -5.791 2.083 1.00 88.38 186 PRO A N 1
ATOM 1409 C CA . PRO A 1 186 ? 21.473 -6.881 1.188 1.00 88.38 186 PRO A CA 1
ATOM 1410 C C . PRO A 1 186 ? 21.083 -8.271 1.719 1.00 88.38 186 PRO A C 1
ATOM 1412 O O . PRO A 1 186 ? 21.320 -9.273 1.059 1.00 88.38 186 PRO A O 1
ATOM 1415 N N . ARG A 1 187 ? 20.537 -8.352 2.942 1.00 89.00 187 ARG A N 1
ATOM 1416 C CA . ARG A 1 187 ? 20.107 -9.603 3.588 1.00 89.00 187 ARG A CA 1
ATOM 1417 C C . ARG A 1 187 ? 18.586 -9.753 3.658 1.00 89.00 187 ARG A C 1
ATOM 1419 O O . ARG A 1 187 ? 18.113 -10.628 4.373 1.00 89.00 187 ARG A O 1
ATOM 1426 N N . GLY A 1 188 ? 17.834 -8.862 3.013 1.00 92.38 188 GLY A N 1
ATOM 1427 C CA . GLY A 1 188 ? 16.377 -8.970 2.973 1.00 92.38 188 GLY A CA 1
ATOM 1428 C C . GLY A 1 188 ? 15.902 -10.140 2.105 1.00 92.38 188 GLY A C 1
ATOM 1429 O O . GLY A 1 188 ? 16.707 -10.713 1.365 1.00 92.38 188 GLY A O 1
ATOM 1430 N N . PRO A 1 189 ? 14.602 -10.470 2.160 1.00 94.62 189 PRO A N 1
ATOM 1431 C CA . PRO A 1 189 ? 14.012 -11.539 1.349 1.00 94.62 189 PRO A CA 1
ATOM 1432 C C . PRO A 1 189 ? 14.198 -11.313 -0.161 1.00 94.62 189 PRO A C 1
ATOM 1434 O O . PRO A 1 189 ? 14.306 -12.268 -0.916 1.00 94.62 189 PRO A O 1
ATOM 1437 N N . TRP A 1 190 ? 14.349 -10.058 -0.591 1.00 96.44 190 TRP A N 1
ATOM 1438 C CA . TRP A 1 190 ? 14.588 -9.662 -1.984 1.00 96.44 190 TRP A CA 1
ATOM 1439 C C . TRP A 1 190 ? 15.982 -9.972 -2.539 1.00 96.44 190 TRP A C 1
ATOM 1441 O O . TRP A 1 190 ? 16.222 -9.717 -3.714 1.00 96.44 190 TRP A O 1
ATOM 1451 N N . LYS A 1 191 ? 16.929 -10.466 -1.729 1.00 95.88 191 LYS A N 1
ATOM 1452 C CA . LYS A 1 191 ? 18.349 -10.581 -2.120 1.00 95.88 191 LYS A CA 1
ATOM 1453 C C . LYS A 1 191 ? 18.572 -11.340 -3.442 1.00 95.88 191 LYS A C 1
ATOM 1455 O O . LYS A 1 191 ? 19.454 -10.951 -4.198 1.00 95.88 191 LYS A O 1
ATOM 1460 N N . ASP A 1 192 ? 17.775 -12.376 -3.708 1.00 96.00 192 ASP A N 1
ATOM 1461 C CA . ASP A 1 192 ? 17.928 -13.260 -4.872 1.00 96.00 192 ASP A CA 1
ATOM 1462 C C . ASP A 1 192 ? 17.121 -12.759 -6.090 1.00 96.00 192 ASP A C 1
ATOM 1464 O O . ASP A 1 192 ? 17.295 -13.254 -7.199 1.00 96.00 192 ASP A O 1
ATOM 1468 N N . SER A 1 193 ? 16.284 -11.732 -5.901 1.00 97.12 193 SER A N 1
ATOM 1469 C CA . SER A 1 193 ? 15.522 -11.057 -6.961 1.00 97.12 193 SER A CA 1
ATOM 1470 C C . SER A 1 193 ? 16.200 -9.787 -7.476 1.00 97.12 193 SER A C 1
ATOM 1472 O O . SER A 1 193 ? 15.641 -9.092 -8.323 1.00 97.12 193 SER A O 1
ATOM 1474 N N . MET A 1 194 ? 17.383 -9.447 -6.963 1.00 97.25 194 MET A N 1
ATOM 1475 C CA . MET A 1 194 ? 18.088 -8.221 -7.332 1.00 97.25 194 MET A CA 1
ATOM 1476 C C . MET A 1 194 ? 18.707 -8.326 -8.729 1.00 97.25 194 MET A C 1
ATOM 1478 O O . MET A 1 194 ? 19.450 -9.261 -9.015 1.00 97.25 194 MET A O 1
ATOM 1482 N N . VAL A 1 195 ? 18.463 -7.316 -9.561 1.00 97.06 195 VAL A N 1
ATOM 1483 C CA . VAL A 1 195 ? 19.093 -7.140 -10.875 1.00 97.06 195 VAL A CA 1
ATOM 1484 C C . VAL A 1 195 ? 20.207 -6.106 -10.755 1.00 97.06 195 VAL A C 1
ATOM 1486 O O . VAL A 1 195 ? 19.985 -4.978 -10.297 1.00 97.06 195 VAL A O 1
ATOM 1489 N N . ASP A 1 196 ? 21.415 -6.485 -11.171 1.00 94.62 196 ASP A N 1
ATOM 1490 C CA . ASP A 1 196 ? 22.560 -5.580 -11.218 1.00 94.62 196 ASP A CA 1
ATOM 1491 C C . ASP A 1 196 ? 22.345 -4.486 -12.268 1.00 94.62 196 ASP A C 1
ATOM 1493 O O . ASP A 1 196 ? 21.832 -4.735 -13.354 1.00 94.62 196 ASP A O 1
ATOM 1497 N N . ALA A 1 197 ? 22.826 -3.269 -11.995 1.00 93.50 197 ALA A N 1
ATOM 1498 C CA . ALA A 1 197 ? 22.626 -2.109 -12.872 1.00 93.50 197 ALA A CA 1
ATOM 1499 C C . ALA A 1 197 ? 23.095 -2.320 -14.328 1.00 93.50 197 ALA A C 1
ATOM 1501 O O . ALA A 1 197 ? 22.540 -1.715 -15.240 1.00 93.50 197 ALA A O 1
ATOM 1502 N N . LYS A 1 198 ? 24.109 -3.167 -14.540 1.00 94.81 198 LYS A N 1
ATOM 1503 C CA . LYS A 1 198 ? 24.627 -3.532 -15.870 1.00 94.81 198 LYS A CA 1
ATOM 1504 C C . LYS A 1 198 ? 23.668 -4.419 -16.676 1.00 94.81 198 LYS A C 1
ATOM 1506 O O . LYS A 1 198 ? 23.695 -4.341 -17.895 1.00 94.81 198 LYS A O 1
ATOM 1511 N N . ASP A 1 199 ? 22.821 -5.192 -16.000 1.00 95.00 199 ASP A N 1
ATOM 1512 C CA . ASP A 1 199 ? 21.942 -6.194 -16.610 1.00 95.00 199 ASP A CA 1
ATOM 1513 C C . ASP A 1 199 ? 20.508 -5.646 -16.783 1.00 95.00 199 ASP A C 1
ATOM 1515 O O . ASP A 1 199 ? 19.667 -6.247 -17.443 1.00 95.00 199 ASP A O 1
ATOM 1519 N N . VAL A 1 200 ? 20.219 -4.456 -16.236 1.00 94.12 200 VAL A N 1
ATOM 1520 C CA . VAL A 1 200 ? 18.900 -3.800 -16.323 1.00 94.12 200 VAL A CA 1
ATOM 1521 C C . VAL A 1 200 ? 18.479 -3.531 -17.765 1.00 94.12 200 VAL A C 1
ATOM 1523 O O . VAL A 1 200 ? 17.286 -3.586 -18.053 1.00 94.12 200 VAL A O 1
ATOM 1526 N N . CYS A 1 201 ? 19.416 -3.210 -18.660 1.00 91.81 201 CYS A N 1
ATOM 1527 C CA . CYS A 1 201 ? 19.113 -2.942 -20.069 1.00 91.81 201 CYS A CA 1
ATOM 1528 C C . CYS A 1 201 ? 18.671 -4.201 -20.827 1.00 91.81 201 CYS A C 1
ATOM 1530 O O . CYS A 1 201 ? 17.860 -4.088 -21.740 1.00 91.81 201 CYS A O 1
ATOM 1532 N N . ASP A 1 202 ? 19.171 -5.370 -20.424 1.00 94.56 202 ASP A N 1
ATOM 1533 C CA . ASP A 1 202 ? 18.878 -6.662 -21.058 1.00 94.56 202 ASP A CA 1
ATOM 1534 C C . ASP A 1 202 ? 17.621 -7.329 -20.476 1.00 94.56 202 ASP A C 1
ATOM 1536 O O . ASP A 1 202 ? 17.197 -8.389 -20.926 1.00 94.56 202 ASP A O 1
ATOM 1540 N N . HIS A 1 203 ? 17.011 -6.705 -19.469 1.00 95.69 203 HIS A N 1
ATOM 1541 C CA . HIS A 1 203 ? 15.781 -7.162 -18.847 1.00 95.69 203 HIS A CA 1
ATOM 1542 C C . HIS A 1 203 ? 14.560 -6.543 -19.553 1.00 95.69 203 HIS A C 1
ATOM 1544 O O . HIS A 1 203 ? 14.340 -5.330 -19.499 1.00 95.69 203 HIS A O 1
ATOM 1550 N N . PHE A 1 204 ? 13.723 -7.360 -20.185 1.00 93.69 204 PHE A N 1
ATOM 1551 C CA . PHE A 1 204 ? 12.597 -6.918 -21.021 1.00 93.69 204 PHE A CA 1
ATOM 1552 C C . PHE A 1 204 ? 11.260 -6.844 -20.285 1.00 93.69 204 PHE A C 1
ATOM 1554 O O . PHE A 1 204 ? 10.334 -6.201 -20.775 1.00 93.69 204 PHE A O 1
ATOM 1561 N N . GLY A 1 205 ? 11.169 -7.453 -19.101 1.00 94.81 205 GLY A N 1
ATOM 1562 C CA . GLY A 1 205 ? 9.958 -7.445 -18.297 1.00 94.81 205 GLY A CA 1
ATOM 1563 C C . GLY A 1 205 ? 9.447 -6.040 -18.001 1.00 94.81 205 GLY A C 1
ATOM 1564 O O . GLY A 1 205 ? 10.218 -5.083 -17.835 1.00 94.81 205 GLY A O 1
ATOM 1565 N N . ARG A 1 206 ? 8.119 -5.923 -17.937 1.00 97.12 206 ARG A N 1
ATOM 1566 C CA . ARG A 1 206 ? 7.437 -4.646 -17.725 1.00 97.12 206 ARG A CA 1
ATOM 1567 C C . ARG A 1 206 ? 7.891 -3.998 -16.420 1.00 97.12 206 ARG A C 1
ATOM 1569 O O . ARG A 1 206 ? 8.147 -4.677 -15.423 1.00 97.12 206 ARG A O 1
ATOM 1576 N N . ARG A 1 207 ? 7.995 -2.667 -16.427 1.00 98.25 207 ARG A N 1
ATOM 1577 C CA . ARG A 1 207 ? 8.655 -1.905 -15.361 1.00 98.25 207 ARG A CA 1
ATOM 1578 C C . ARG A 1 207 ? 7.667 -1.085 -14.551 1.00 98.25 207 ARG A C 1
ATOM 1580 O O . ARG A 1 207 ? 6.893 -0.317 -15.120 1.00 98.25 207 ARG A O 1
ATOM 1587 N N . LEU A 1 208 ? 7.751 -1.200 -13.228 1.00 98.69 208 LEU A N 1
ATOM 1588 C CA . LEU A 1 208 ? 7.114 -0.281 -12.287 1.00 98.69 208 LEU A CA 1
ATOM 1589 C C . LEU A 1 208 ? 8.198 0.537 -11.591 1.00 98.69 208 LEU A C 1
ATOM 1591 O O . LEU A 1 208 ? 9.034 -0.005 -10.874 1.00 98.69 208 LEU A O 1
ATOM 1595 N N . HIS A 1 209 ? 8.177 1.845 -11.793 1.00 98.44 209 HIS A N 1
ATOM 1596 C CA . HIS A 1 209 ? 9.070 2.815 -11.186 1.00 98.44 209 HIS A CA 1
ATOM 1597 C C . HIS A 1 209 ? 8.406 3.462 -9.974 1.00 98.44 209 HIS A C 1
ATOM 1599 O O . HIS A 1 209 ? 7.281 3.948 -10.071 1.00 98.44 209 HIS A O 1
ATOM 1605 N N . ILE A 1 210 ? 9.111 3.510 -8.844 1.00 98.19 210 ILE A N 1
ATOM 1606 C CA . ILE A 1 210 ? 8.642 4.200 -7.639 1.00 98.19 210 ILE A CA 1
ATOM 1607 C C . ILE A 1 210 ? 9.805 4.763 -6.820 1.00 98.19 210 ILE A C 1
ATOM 1609 O O . ILE A 1 210 ? 10.789 4.079 -6.529 1.00 98.19 210 ILE A O 1
ATOM 1613 N N . ASP A 1 211 ? 9.678 6.021 -6.404 1.00 97.06 211 ASP A N 1
ATOM 1614 C CA . ASP A 1 211 ? 10.605 6.658 -5.471 1.00 97.06 211 ASP A CA 1
ATOM 1615 C C . ASP A 1 211 ? 9.986 6.738 -4.071 1.00 97.06 211 ASP A C 1
ATOM 1617 O O . ASP A 1 211 ? 9.181 7.620 -3.774 1.00 97.06 211 ASP A O 1
ATOM 1621 N N . PHE A 1 212 ? 10.381 5.824 -3.179 1.00 95.94 212 PHE A N 1
ATOM 1622 C CA . PHE A 1 212 ? 9.920 5.820 -1.787 1.00 95.94 212 PHE A CA 1
ATOM 1623 C C . PHE A 1 212 ? 10.574 6.902 -0.920 1.00 95.94 212 PHE A C 1
ATOM 1625 O O . PHE A 1 212 ? 10.212 7.045 0.254 1.00 95.94 212 PHE A O 1
ATOM 1632 N N . ASP A 1 213 ? 11.555 7.637 -1.444 1.00 94.31 213 ASP A N 1
ATOM 1633 C CA . ASP A 1 213 ? 12.157 8.779 -0.768 1.00 94.31 213 ASP A CA 1
ATOM 1634 C C . ASP A 1 213 ? 11.521 10.120 -1.130 1.00 94.31 213 ASP A C 1
ATOM 1636 O O . ASP A 1 213 ? 11.831 11.123 -0.471 1.00 94.31 213 ASP A O 1
ATOM 1640 N N . GLN A 1 214 ? 10.566 10.116 -2.063 1.00 92.31 214 GLN A N 1
ATOM 1641 C CA . GLN A 1 214 ? 9.756 11.273 -2.404 1.00 92.31 214 GLN A CA 1
ATOM 1642 C C . GLN A 1 214 ? 9.177 11.943 -1.133 1.00 92.31 214 GLN A C 1
ATOM 1644 O O . GLN A 1 214 ? 8.608 11.266 -0.267 1.00 92.31 214 GLN A O 1
ATOM 1649 N N . PRO A 1 215 ? 9.323 13.274 -0.970 1.00 87.75 215 PRO A N 1
ATOM 1650 C CA . PRO A 1 215 ? 8.767 13.988 0.176 1.00 87.75 215 PRO A CA 1
ATOM 1651 C C . PRO A 1 215 ? 7.240 13.871 0.241 1.00 87.75 215 PRO A C 1
ATOM 1653 O O . PRO A 1 215 ? 6.561 13.995 -0.776 1.00 87.75 215 PRO A O 1
ATOM 1656 N N . ALA A 1 216 ? 6.697 13.690 1.445 1.00 85.69 216 ALA A N 1
ATOM 1657 C CA . ALA A 1 216 ? 5.252 13.627 1.653 1.00 85.69 216 ALA A CA 1
ATOM 1658 C C . ALA A 1 216 ? 4.569 14.942 1.244 1.00 85.69 216 ALA A C 1
ATOM 1660 O O . ALA A 1 216 ? 5.071 16.023 1.558 1.00 85.69 216 ALA A O 1
ATOM 1661 N N . GLY A 1 217 ? 3.423 14.847 0.570 1.00 83.12 217 GLY A N 1
ATOM 1662 C CA . GLY A 1 217 ? 2.693 16.009 0.064 1.00 83.12 217 GLY A CA 1
ATOM 1663 C C . GLY A 1 217 ? 3.282 16.627 -1.206 1.00 83.12 217 GLY A C 1
ATOM 1664 O O . GLY A 1 217 ? 2.792 17.663 -1.642 1.00 83.12 217 GLY A O 1
ATOM 1665 N N . SER A 1 218 ? 4.332 16.040 -1.792 1.00 84.81 218 SER A N 1
ATOM 1666 C CA . SER A 1 218 ? 4.892 16.521 -3.059 1.00 84.81 218 SER A CA 1
ATOM 1667 C C . SER A 1 218 ? 4.197 15.887 -4.261 1.00 84.81 218 SER A C 1
ATOM 1669 O O . SER A 1 218 ? 3.786 14.725 -4.200 1.00 84.81 218 SER A O 1
ATOM 1671 N N . ILE A 1 219 ? 4.125 16.653 -5.351 1.00 82.25 219 ILE A N 1
ATOM 1672 C CA . ILE A 1 219 ? 3.696 16.208 -6.678 1.00 82.25 219 ILE A CA 1
ATOM 1673 C C . ILE A 1 219 ? 4.945 16.209 -7.570 1.00 82.25 219 ILE A C 1
ATOM 1675 O O . ILE A 1 219 ? 5.647 17.226 -7.604 1.00 82.25 219 ILE A O 1
ATOM 1679 N N . PRO A 1 220 ? 5.272 15.104 -8.258 1.00 79.81 220 PRO A N 1
ATOM 1680 C CA . PRO A 1 220 ? 6.385 15.099 -9.193 1.00 79.81 220 PRO A CA 1
ATOM 1681 C C . PRO A 1 220 ? 6.049 15.964 -10.415 1.00 79.81 220 PRO A C 1
ATOM 1683 O O . PRO A 1 220 ? 4.931 15.935 -10.925 1.00 79.81 220 PRO A O 1
ATOM 1686 N N . GLU A 1 221 ? 7.023 16.733 -10.903 1.00 85.06 221 GLU A N 1
ATOM 1687 C CA . GLU A 1 221 ? 6.883 17.435 -12.181 1.00 85.06 221 GLU A CA 1
ATOM 1688 C C . GLU A 1 221 ? 6.927 16.400 -13.314 1.00 85.06 221 GLU A C 1
ATOM 1690 O O . GLU A 1 221 ? 7.967 15.786 -13.560 1.00 85.06 221 GLU A O 1
ATOM 1695 N N . ILE A 1 222 ? 5.800 16.200 -14.000 1.00 88.50 222 ILE A N 1
ATOM 1696 C CA . ILE A 1 222 ? 5.711 15.282 -15.139 1.00 88.50 222 ILE A CA 1
ATOM 1697 C C . ILE A 1 222 ? 5.947 16.081 -16.419 1.00 88.50 222 ILE A C 1
ATOM 1699 O O . ILE A 1 222 ? 5.146 16.939 -16.790 1.00 88.50 222 ILE A O 1
ATOM 1703 N N . LYS A 1 223 ? 7.068 15.798 -17.087 1.00 88.56 223 LYS A N 1
ATOM 1704 C CA . LYS A 1 223 ? 7.434 16.374 -18.388 1.00 88.56 223 LYS A CA 1
ATOM 1705 C C . LYS A 1 223 ? 7.125 15.378 -19.494 1.00 88.56 223 LYS A C 1
ATOM 1707 O O . LYS A 1 223 ? 7.198 14.177 -19.263 1.00 88.56 223 LYS A O 1
ATOM 1712 N N . GLY A 1 224 ? 6.822 15.895 -20.676 1.00 89.75 224 GLY A N 1
ATOM 1713 C CA . GLY A 1 224 ? 6.564 15.098 -21.871 1.00 89.75 224 GLY A CA 1
ATOM 1714 C C . GLY A 1 224 ? 5.325 15.562 -22.624 1.00 89.75 224 GLY A C 1
ATOM 1715 O O . GLY A 1 224 ? 4.520 16.344 -22.111 1.00 89.75 224 GLY A O 1
ATOM 1716 N N . GLU A 1 225 ? 5.204 15.097 -23.855 1.00 92.25 225 GLU A N 1
ATOM 1717 C CA . GLU A 1 225 ? 4.044 15.285 -24.709 1.00 92.25 225 GLU A CA 1
ATOM 1718 C C . GLU A 1 225 ? 2.941 14.289 -24.327 1.00 92.25 225 GLU A C 1
ATOM 1720 O O . GLU A 1 225 ? 3.160 13.085 -24.238 1.00 92.25 225 GLU A O 1
ATOM 1725 N N . ARG A 1 226 ? 1.726 14.795 -24.096 1.00 95.69 226 ARG A N 1
ATOM 1726 C CA . ARG A 1 226 ? 0.563 13.955 -23.782 1.00 95.69 226 ARG A CA 1
ATOM 1727 C C . ARG A 1 226 ? 0.194 13.105 -24.999 1.00 95.69 226 ARG A C 1
ATOM 1729 O O . ARG A 1 226 ? -0.344 13.636 -25.970 1.00 95.69 226 ARG A O 1
ATOM 1736 N N . ILE A 1 227 ? 0.447 11.804 -24.913 1.00 94.44 227 ILE A N 1
ATOM 1737 C CA . ILE A 1 227 ? 0.094 10.794 -25.915 1.00 94.44 227 ILE A CA 1
ATOM 1738 C C . ILE A 1 227 ? -0.325 9.497 -25.214 1.00 94.44 227 ILE A C 1
ATOM 1740 O O . ILE A 1 227 ? 0.009 9.299 -24.048 1.00 94.44 227 ILE A O 1
ATOM 1744 N N . ASP A 1 228 ? -1.048 8.635 -25.930 1.00 94.00 228 ASP A N 1
ATOM 1745 C CA . ASP A 1 228 ? -1.352 7.267 -25.487 1.00 94.00 228 ASP A CA 1
ATOM 1746 C C . ASP A 1 228 ? -0.039 6.495 -25.311 1.00 94.00 228 ASP A C 1
ATOM 1748 O O . ASP A 1 228 ? 0.752 6.378 -26.254 1.00 94.00 228 ASP A O 1
ATOM 1752 N N . ALA A 1 229 ? 0.205 6.015 -24.092 1.00 92.25 229 ALA A N 1
ATOM 1753 C CA . ALA A 1 229 ? 1.440 5.321 -23.752 1.00 92.25 229 ALA A CA 1
ATOM 1754 C C . ALA A 1 229 ? 1.463 3.875 -24.287 1.00 92.25 229 ALA A C 1
ATOM 1756 O O . ALA A 1 229 ? 2.532 3.281 -24.441 1.00 92.25 229 ALA A O 1
ATOM 1757 N N . GLY A 1 230 ? 0.300 3.306 -24.608 1.00 90.12 230 GLY A N 1
ATOM 1758 C CA . GLY A 1 230 ? 0.147 1.913 -24.999 1.00 90.12 230 GLY A CA 1
ATOM 1759 C C . GLY A 1 230 ? 0.123 0.942 -23.813 1.00 90.12 230 GLY A C 1
ATOM 1760 O O . GLY A 1 230 ? 0.472 1.261 -22.678 1.00 90.12 230 GLY A O 1
ATOM 1761 N N . ILE A 1 231 ? -0.307 -0.291 -24.088 1.00 83.56 231 ILE A N 1
ATOM 1762 C CA . ILE A 1 231 ? -0.632 -1.285 -23.051 1.00 83.56 231 ILE A CA 1
ATOM 1763 C C . ILE A 1 231 ? 0.586 -1.781 -22.255 1.00 83.56 231 ILE A C 1
ATOM 1765 O O . ILE A 1 231 ? 0.478 -2.015 -21.052 1.00 83.56 231 ILE A O 1
ATOM 1769 N N . ASP A 1 232 ? 1.748 -1.877 -22.903 1.00 88.50 232 ASP A N 1
ATOM 1770 C CA . ASP A 1 232 ? 2.983 -2.411 -22.312 1.00 88.50 232 ASP A CA 1
ATOM 1771 C C . ASP A 1 232 ? 3.905 -1.319 -21.755 1.00 88.50 232 ASP A C 1
ATOM 1773 O O . ASP A 1 232 ? 5.034 -1.595 -21.338 1.00 88.50 232 ASP A O 1
ATOM 1777 N N . ALA A 1 233 ? 3.440 -0.067 -21.731 1.00 94.88 233 ALA A N 1
ATOM 1778 C CA . ALA A 1 233 ? 4.239 1.038 -21.235 1.00 94.88 233 ALA A CA 1
ATOM 1779 C C . ALA A 1 233 ? 4.668 0.837 -19.771 1.00 94.88 233 ALA A C 1
ATOM 1781 O O . ALA A 1 233 ? 3.937 0.240 -18.959 1.00 94.88 233 ALA A O 1
ATOM 1782 N N . PRO A 1 234 ? 5.858 1.356 -19.411 1.00 97.31 234 PRO A N 1
ATOM 1783 C CA . PRO A 1 234 ? 6.298 1.374 -18.031 1.00 97.31 234 PRO A CA 1
ATOM 1784 C C . PRO A 1 234 ? 5.380 2.272 -17.198 1.00 97.31 234 PRO A C 1
ATOM 1786 O O . PRO A 1 234 ? 4.784 3.238 -17.683 1.00 97.31 234 PRO A O 1
ATOM 1789 N N . ILE A 1 235 ? 5.294 1.948 -15.914 1.00 98.31 235 ILE A N 1
ATOM 1790 C CA . ILE A 1 235 ? 4.478 2.677 -14.949 1.00 98.31 235 ILE A CA 1
ATOM 1791 C C . ILE A 1 235 ? 5.381 3.460 -14.015 1.00 98.31 235 ILE A C 1
ATOM 1793 O O . ILE A 1 235 ? 6.332 2.912 -13.473 1.00 98.31 235 ILE A O 1
ATOM 1797 N N . PHE A 1 236 ? 5.046 4.719 -13.773 1.00 97.88 236 PHE A N 1
ATOM 1798 C CA . PHE A 1 236 ? 5.682 5.600 -12.804 1.00 97.88 236 PHE A CA 1
ATOM 1799 C C . PHE A 1 236 ? 4.682 5.905 -11.693 1.00 97.88 236 PHE A C 1
ATOM 1801 O O . PHE A 1 236 ? 3.832 6.782 -11.821 1.00 97.88 236 PHE A O 1
ATOM 1808 N N . LEU A 1 237 ? 4.771 5.163 -10.594 1.00 97.94 237 LEU A N 1
ATOM 1809 C CA . LEU A 1 237 ? 3.904 5.326 -9.435 1.00 97.94 237 LEU A CA 1
ATOM 1810 C C . LEU A 1 237 ? 4.535 6.294 -8.434 1.00 97.94 237 LEU A C 1
ATOM 1812 O O . LEU A 1 237 ? 5.634 6.058 -7.925 1.00 97.94 237 LEU A O 1
ATOM 1816 N N . SER A 1 238 ? 3.824 7.370 -8.104 1.00 96.12 238 SER A N 1
ATOM 1817 C CA . SER A 1 238 ? 4.246 8.257 -7.022 1.00 96.12 238 SER A CA 1
ATOM 1818 C C . SER A 1 238 ? 4.033 7.593 -5.657 1.00 96.12 238 SER A C 1
ATOM 1820 O O . SER A 1 238 ? 3.006 6.969 -5.400 1.00 96.12 238 SER A O 1
ATOM 1822 N N . ALA A 1 239 ? 4.991 7.755 -4.740 1.00 93.75 239 ALA A N 1
ATOM 1823 C CA . ALA A 1 239 ? 4.831 7.334 -3.343 1.00 93.75 239 ALA A CA 1
ATOM 1824 C C . ALA A 1 239 ? 4.146 8.407 -2.472 1.00 93.75 239 ALA A C 1
ATOM 1826 O O . ALA A 1 239 ? 3.947 8.204 -1.271 1.00 93.75 239 ALA A O 1
ATOM 1827 N N . SER A 1 240 ? 3.824 9.563 -3.057 1.00 92.12 240 SER A N 1
ATOM 1828 C CA . SER A 1 240 ? 3.253 10.729 -2.391 1.00 92.12 240 SER A CA 1
ATOM 1829 C C . SER A 1 240 ? 2.006 11.204 -3.132 1.00 92.12 240 SER A C 1
ATOM 1831 O O . SER A 1 240 ? 1.786 10.903 -4.298 1.00 92.12 240 SER A O 1
ATOM 1833 N N . TYR A 1 241 ? 1.181 11.955 -2.422 1.00 92.25 241 TYR A N 1
ATOM 1834 C CA . TYR A 1 241 ? 0.024 12.654 -2.952 1.00 92.25 241 TYR A CA 1
ATOM 1835 C C . TYR A 1 241 ? -0.143 13.946 -2.151 1.00 92.25 241 TYR A C 1
ATOM 1837 O O . TYR A 1 241 ? 0.253 14.011 -0.982 1.00 92.25 241 TYR A O 1
ATOM 1845 N N . SER A 1 242 ? -0.707 14.978 -2.768 1.00 87.31 242 SER A N 1
ATOM 1846 C CA . SER A 1 242 ? -1.010 16.256 -2.118 1.00 87.31 242 SER A CA 1
ATOM 1847 C C . SER A 1 242 ? -2.513 16.457 -1.970 1.00 87.31 242 SER A C 1
ATOM 1849 O O . SER A 1 242 ? -3.305 15.788 -2.631 1.00 87.31 242 SER A O 1
ATOM 1851 N N . ASP A 1 243 ? -2.910 17.424 -1.147 1.00 79.56 243 ASP A N 1
ATOM 1852 C CA . ASP A 1 243 ? -4.275 17.948 -1.186 1.00 79.56 243 ASP A CA 1
ATOM 1853 C C . ASP A 1 243 ? -4.512 18.711 -2.508 1.00 79.56 243 ASP 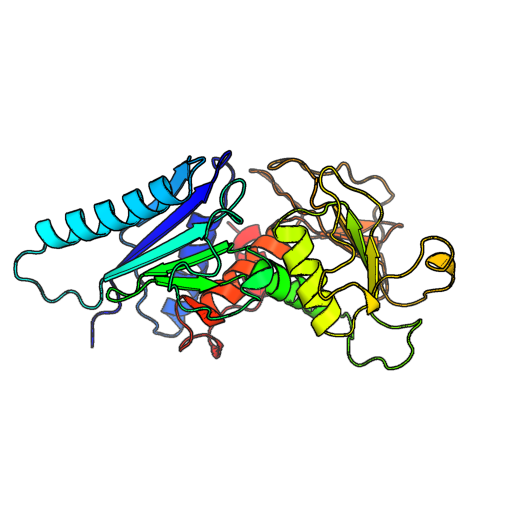A C 1
ATOM 1855 O O . ASP A 1 243 ? -3.564 19.238 -3.098 1.00 79.56 243 ASP A O 1
ATOM 1859 N N . GLY A 1 244 ? -5.770 18.787 -2.950 1.00 81.31 244 GLY A N 1
ATOM 1860 C CA . GLY A 1 244 ? -6.188 19.540 -4.139 1.00 81.31 244 GLY A CA 1
ATOM 1861 C C . GLY A 1 244 ? -6.485 18.685 -5.372 1.00 81.31 244 GLY A C 1
ATOM 1862 O O . GLY A 1 244 ? -6.573 17.456 -5.282 1.00 81.31 244 GLY A O 1
ATOM 1863 N N . ASP A 1 245 ? -6.663 19.375 -6.500 1.00 84.12 245 ASP A N 1
ATOM 1864 C CA . ASP A 1 245 ? -6.953 18.775 -7.802 1.00 84.12 245 ASP A CA 1
ATOM 1865 C C . ASP A 1 245 ? -5.814 17.854 -8.238 1.00 84.12 245 ASP A C 1
ATOM 1867 O O . ASP A 1 245 ? -4.632 18.153 -8.049 1.00 84.12 245 ASP A O 1
ATOM 1871 N N . PHE A 1 246 ? -6.176 16.726 -8.838 1.00 90.25 246 PHE A N 1
ATOM 1872 C CA . PHE A 1 246 ? -5.222 15.745 -9.327 1.00 90.25 246 PHE A CA 1
ATOM 1873 C C . PHE A 1 246 ? -5.775 15.044 -10.568 1.00 90.25 246 PHE A C 1
ATOM 1875 O O . PHE A 1 246 ? -6.982 14.861 -10.714 1.00 90.25 246 PHE A O 1
ATOM 1882 N N . GLU A 1 247 ? -4.874 14.617 -11.445 1.00 92.12 247 GLU A N 1
ATOM 1883 C CA . GLU A 1 247 ? -5.167 13.626 -12.478 1.00 92.12 247 GLU A CA 1
ATOM 1884 C C . GLU A 1 247 ? -4.722 12.268 -11.931 1.00 92.12 247 GLU A C 1
ATOM 1886 O O . GLU A 1 247 ? -3.586 12.115 -11.482 1.00 92.12 247 GLU A O 1
ATOM 1891 N N . SER A 1 248 ? -5.621 11.283 -11.912 1.00 93.38 248 SER A N 1
ATOM 1892 C CA . SER A 1 248 ? -5.309 9.961 -11.353 1.00 93.38 248 SER A CA 1
ATOM 1893 C C . SER A 1 248 ? -4.265 9.212 -12.178 1.00 93.38 248 SER A C 1
ATOM 1895 O O . SER A 1 248 ? -3.440 8.490 -11.613 1.00 93.38 248 SER A O 1
ATOM 1897 N N . VAL A 1 249 ? -4.316 9.380 -13.499 1.00 95.50 249 VAL A N 1
ATOM 1898 C CA . VAL A 1 249 ? -3.415 8.781 -14.478 1.00 95.50 249 VAL A CA 1
ATOM 1899 C C . VAL A 1 249 ? -3.057 9.846 -15.501 1.00 95.50 249 VAL A C 1
ATOM 1901 O O . VAL A 1 249 ? -3.931 10.522 -16.040 1.00 95.50 249 VAL A O 1
ATOM 1904 N N . ILE A 1 250 ? -1.766 9.982 -15.763 1.00 95.81 250 ILE A N 1
ATOM 1905 C CA . ILE A 1 250 ? -1.218 10.846 -16.799 1.00 95.81 250 ILE A CA 1
ATOM 1906 C C . ILE A 1 250 ? -0.442 9.972 -17.777 1.00 95.81 250 ILE A C 1
ATOM 1908 O O . ILE A 1 250 ? 0.444 9.232 -17.363 1.00 95.81 250 ILE A O 1
ATOM 1912 N N . GLU A 1 251 ? -0.729 10.097 -19.066 1.00 96.75 251 GLU A N 1
ATOM 1913 C CA . GLU A 1 251 ? -0.022 9.367 -20.120 1.00 96.75 251 GLU A CA 1
ATOM 1914 C C . GLU A 1 251 ? 0.827 10.322 -20.961 1.00 96.75 251 GLU A C 1
ATOM 1916 O O . GLU A 1 251 ? 0.411 11.446 -21.272 1.00 96.75 251 GLU A O 1
ATOM 1921 N N . ASN A 1 252 ? 2.045 9.896 -21.283 1.00 95.75 252 ASN A N 1
ATOM 1922 C CA . ASN A 1 252 ? 2.950 10.604 -22.181 1.00 95.75 252 ASN A CA 1
ATOM 1923 C C . ASN A 1 252 ? 3.882 9.617 -22.906 1.00 95.75 252 ASN A C 1
ATOM 1925 O O . ASN A 1 252 ? 3.775 8.402 -22.737 1.00 95.75 252 ASN A O 1
ATOM 1929 N N . GLU A 1 253 ? 4.843 10.135 -23.669 1.00 94.31 253 GLU A N 1
ATOM 1930 C CA . GLU A 1 253 ? 5.796 9.337 -24.446 1.00 94.31 253 GLU A CA 1
ATOM 1931 C C . GLU A 1 253 ? 6.727 8.439 -23.618 1.00 94.31 253 GLU A C 1
ATOM 1933 O O . GLU A 1 253 ? 7.393 7.563 -24.172 1.00 94.31 253 GLU A O 1
ATOM 1938 N N . TRP A 1 254 ? 6.788 8.647 -22.303 1.00 94.31 254 TRP A N 1
ATOM 1939 C CA . TRP A 1 254 ? 7.597 7.859 -21.380 1.00 94.31 254 TRP A CA 1
ATOM 1940 C C . TRP A 1 254 ? 6.816 6.731 -20.717 1.00 94.31 254 TRP A C 1
ATOM 1942 O O . TRP A 1 254 ? 7.438 5.734 -20.358 1.00 94.31 254 TRP A O 1
ATOM 1952 N N . GLY A 1 255 ? 5.499 6.866 -20.530 1.00 96.75 255 GLY A N 1
ATOM 1953 C CA . GLY A 1 255 ? 4.662 5.833 -19.922 1.00 96.75 255 GLY A CA 1
ATOM 1954 C C . GLY A 1 255 ? 3.442 6.366 -19.168 1.00 96.75 255 GLY A C 1
ATOM 1955 O O . GLY A 1 255 ? 2.975 7.480 -19.410 1.00 96.75 255 GLY A O 1
ATOM 1956 N N . LEU A 1 256 ? 2.941 5.557 -18.228 1.00 97.62 256 LEU A N 1
ATOM 1957 C CA . LEU A 1 256 ? 1.798 5.895 -17.376 1.00 97.62 256 LEU A CA 1
ATOM 1958 C C . LEU A 1 256 ? 2.283 6.416 -16.023 1.00 97.62 256 LEU A C 1
ATOM 1960 O O . LEU A 1 256 ? 2.967 5.710 -15.285 1.00 97.62 256 LEU A O 1
ATOM 1964 N N . PHE A 1 257 ? 1.883 7.624 -15.658 1.00 97.19 257 PHE A N 1
ATOM 1965 C CA . PHE A 1 257 ? 2.209 8.271 -14.393 1.00 97.19 257 PHE A CA 1
ATOM 1966 C C . PHE A 1 257 ? 0.996 8.212 -13.473 1.00 97.19 257 PHE A C 1
ATOM 1968 O O . PHE A 1 257 ? -0.053 8.779 -13.776 1.00 97.19 257 PHE A O 1
ATOM 1975 N N . LEU A 1 258 ? 1.144 7.517 -12.349 1.00 96.94 258 LEU A N 1
ATOM 1976 C CA . LEU A 1 258 ? 0.071 7.269 -11.394 1.00 96.94 258 LEU A CA 1
ATOM 1977 C C . LEU A 1 258 ? 0.254 8.129 -10.144 1.00 96.94 258 LEU A C 1
ATOM 1979 O O . LEU A 1 258 ? 1.325 8.126 -9.523 1.00 96.94 258 LEU A O 1
ATOM 1983 N N . ASP A 1 259 ? -0.815 8.813 -9.736 1.00 96.31 259 ASP A N 1
ATOM 1984 C CA . ASP A 1 259 ? -0.854 9.534 -8.462 1.00 96.31 259 ASP A CA 1
ATOM 1985 C C . ASP A 1 259 ? -0.718 8.567 -7.271 1.00 96.31 259 ASP A C 1
ATOM 1987 O O . ASP A 1 259 ? -1.212 7.434 -7.300 1.00 96.31 259 ASP A O 1
ATOM 1991 N N . GLY A 1 260 ? -0.092 9.014 -6.176 1.00 95.88 260 GLY A N 1
ATOM 1992 C CA . GLY A 1 260 ? 0.124 8.167 -4.999 1.00 95.88 260 GLY A CA 1
ATOM 1993 C C . GLY A 1 260 ? -1.158 7.708 -4.301 1.00 95.88 260 GLY A C 1
ATOM 1994 O O . GLY A 1 260 ? -1.114 6.779 -3.487 1.00 95.88 260 GLY A O 1
ATOM 1995 N N . ARG A 1 261 ? -2.317 8.288 -4.643 1.00 96.31 261 ARG A N 1
ATOM 1996 C CA . ARG A 1 261 ? -3.631 7.778 -4.234 1.00 96.31 261 ARG A CA 1
ATOM 1997 C C . ARG A 1 261 ? -3.894 6.347 -4.695 1.00 96.31 261 ARG A C 1
ATOM 1999 O O . ARG A 1 261 ? -4.580 5.646 -3.961 1.00 96.31 261 ARG A O 1
ATOM 2006 N N . TRP A 1 262 ? -3.320 5.881 -5.808 1.00 98.12 262 TRP A N 1
ATOM 2007 C CA . TRP A 1 262 ? -3.455 4.481 -6.237 1.00 98.12 262 TRP A CA 1
ATOM 2008 C C . TRP A 1 262 ? -2.888 3.519 -5.195 1.00 98.12 262 TRP A C 1
ATOM 2010 O O . TRP A 1 262 ? -3.581 2.609 -4.739 1.00 98.12 262 TRP A O 1
ATOM 2020 N N . LEU A 1 263 ? -1.654 3.766 -4.744 1.00 97.94 263 LEU A N 1
ATOM 2021 C CA . LEU A 1 263 ? -1.035 2.953 -3.700 1.00 97.94 263 LEU A CA 1
ATOM 2022 C C . LEU A 1 263 ? -1.775 3.104 -2.368 1.00 97.94 263 LEU A C 1
ATOM 2024 O O . LEU A 1 263 ? -1.985 2.114 -1.670 1.00 97.94 263 LEU A O 1
ATOM 2028 N N . LEU A 1 264 ? -2.198 4.328 -2.026 1.00 97.19 264 LEU A N 1
ATOM 2029 C CA . LEU A 1 264 ? -2.967 4.604 -0.812 1.00 97.19 264 LEU A CA 1
ATOM 2030 C C . LEU A 1 264 ? -4.303 3.846 -0.789 1.00 97.19 264 LEU A C 1
ATOM 2032 O O . LEU A 1 264 ? -4.642 3.265 0.240 1.00 97.19 264 LEU A O 1
ATOM 2036 N N . ALA A 1 265 ? -5.063 3.868 -1.881 1.00 98.25 265 ALA A N 1
ATOM 2037 C CA . ALA A 1 265 ? -6.340 3.178 -2.011 1.00 98.25 265 ALA A CA 1
ATOM 2038 C C . ALA A 1 265 ? -6.140 1.661 -1.931 1.00 98.25 265 ALA A C 1
ATOM 2040 O O . ALA A 1 265 ? -6.803 0.997 -1.133 1.00 98.25 265 ALA A O 1
ATOM 2041 N N . ALA A 1 266 ? -5.156 1.132 -2.661 1.00 98.56 266 ALA A N 1
ATOM 2042 C CA . ALA A 1 266 ? -4.852 -0.292 -2.690 1.00 98.56 266 ALA A CA 1
ATOM 2043 C C . ALA A 1 266 ? -4.476 -0.844 -1.308 1.00 98.56 266 ALA A C 1
ATOM 2045 O O . ALA A 1 266 ? -5.065 -1.819 -0.845 1.00 98.56 266 ALA A O 1
ATOM 2046 N N . GLN A 1 267 ? -3.553 -0.193 -0.590 1.00 97.81 267 GLN A N 1
ATOM 2047 C CA . GLN A 1 267 ? -3.182 -0.644 0.757 1.00 97.81 267 GLN A CA 1
ATOM 2048 C C . GLN A 1 267 ? -4.351 -0.520 1.755 1.00 97.81 267 GLN A C 1
ATOM 2050 O O . GLN A 1 267 ? -4.461 -1.316 2.687 1.00 97.81 267 GLN A O 1
ATOM 2055 N N . HIS A 1 268 ? -5.272 0.432 1.543 1.00 97.75 268 HIS A N 1
ATOM 2056 C CA . HIS A 1 268 ? -6.489 0.542 2.354 1.00 97.75 268 HIS A CA 1
ATOM 2057 C C . HIS A 1 268 ? -7.420 -0.641 2.114 1.00 97.75 268 HIS A C 1
ATOM 2059 O O . HIS A 1 268 ? -7.852 -1.259 3.084 1.00 97.75 268 HIS A O 1
ATOM 2065 N N . LEU A 1 269 ? -7.682 -1.002 0.855 1.00 98.50 269 LEU A N 1
ATOM 2066 C CA . LEU A 1 269 ? -8.490 -2.179 0.514 1.00 98.50 269 LEU A CA 1
ATOM 2067 C C . LEU A 1 269 ? -7.905 -3.459 1.116 1.00 98.50 269 LEU A C 1
ATOM 2069 O O . LEU A 1 269 ? -8.637 -4.243 1.713 1.00 98.50 269 LEU A O 1
ATOM 2073 N N . GLN A 1 270 ? -6.581 -3.616 1.067 1.00 98.38 270 GLN A N 1
ATOM 2074 C CA . GLN A 1 270 ? -5.878 -4.717 1.731 1.00 98.38 270 GLN A CA 1
ATOM 2075 C C . GLN A 1 270 ? -6.075 -4.696 3.258 1.00 98.38 270 GLN A C 1
ATOM 2077 O O . GLN A 1 270 ? -6.313 -5.732 3.876 1.00 98.38 270 GLN A O 1
ATOM 2082 N N . GLY A 1 271 ? -6.046 -3.516 3.887 1.00 97.88 271 GLY A N 1
ATOM 2083 C CA . GLY A 1 271 ? -6.358 -3.366 5.313 1.00 97.88 271 GLY A CA 1
ATOM 2084 C C . GLY A 1 271 ? -7.789 -3.782 5.649 1.00 97.88 271 GLY A C 1
ATOM 2085 O O . GLY A 1 271 ? -8.022 -4.473 6.641 1.00 97.88 271 GLY A O 1
ATOM 2086 N N . TRP A 1 272 ? -8.752 -3.422 4.805 1.00 97.56 272 TRP A N 1
ATOM 2087 C CA . TRP A 1 272 ? -10.139 -3.848 4.966 1.00 97.56 272 TRP A CA 1
ATOM 2088 C C . TRP A 1 272 ? -10.309 -5.361 4.826 1.00 97.56 272 TRP A C 1
ATOM 2090 O O . TRP A 1 272 ? -10.911 -5.976 5.709 1.00 97.56 272 TRP A O 1
ATOM 2100 N N . ALA A 1 273 ? -9.733 -5.944 3.773 1.00 97.44 273 ALA A N 1
ATOM 2101 C CA . ALA A 1 273 ? -9.855 -7.359 3.436 1.00 97.44 273 ALA A CA 1
ATOM 2102 C C . ALA A 1 273 ? -9.180 -8.287 4.455 1.00 97.44 273 ALA A C 1
ATOM 2104 O O . ALA A 1 273 ? -9.683 -9.373 4.726 1.00 97.44 273 ALA A O 1
ATOM 2105 N N . HIS A 1 274 ? -8.055 -7.873 5.041 1.00 96.69 274 HIS A N 1
ATOM 2106 C CA . HIS A 1 274 ? -7.257 -8.758 5.895 1.00 96.69 274 HIS A CA 1
ATOM 2107 C C . HIS A 1 274 ? -7.337 -8.442 7.386 1.00 96.69 274 HIS A C 1
ATOM 2109 O O . HIS A 1 274 ? -7.131 -9.336 8.206 1.00 96.69 274 HIS A O 1
ATOM 2115 N N . LEU A 1 275 ? -7.642 -7.197 7.759 1.00 96.12 275 LEU A N 1
ATOM 2116 C CA . LEU A 1 275 ? -7.544 -6.755 9.148 1.00 96.12 275 LEU A CA 1
ATOM 2117 C C . LEU A 1 275 ? -8.875 -6.246 9.703 1.00 96.12 275 LEU A C 1
ATOM 2119 O O . LEU A 1 275 ? -9.314 -6.705 10.761 1.00 96.12 275 LEU A O 1
ATOM 2123 N N . TYR A 1 276 ? -9.516 -5.294 9.025 1.00 94.94 276 TYR A N 1
ATOM 2124 C CA . TYR A 1 276 ? -10.643 -4.555 9.598 1.00 94.94 276 TYR A CA 1
ATOM 2125 C C . TYR A 1 276 ? -11.970 -5.293 9.518 1.00 94.94 276 TYR A C 1
ATOM 2127 O O . TYR A 1 276 ? -12.644 -5.440 10.538 1.00 94.94 276 TYR A O 1
ATOM 2135 N N . ASN A 1 277 ? -12.331 -5.796 8.339 1.00 93.06 277 ASN A N 1
ATOM 2136 C CA . ASN A 1 277 ? -13.559 -6.559 8.165 1.00 93.06 277 ASN A CA 1
ATOM 2137 C C . ASN A 1 277 ? -13.387 -7.695 7.140 1.00 93.06 277 ASN A C 1
ATOM 2139 O O . ASN A 1 277 ? -13.966 -7.625 6.055 1.00 93.06 277 ASN A O 1
ATOM 2143 N N . PRO A 1 278 ? -12.631 -8.760 7.474 1.00 94.06 278 PRO A N 1
ATOM 2144 C CA . PRO A 1 278 ? -12.328 -9.824 6.516 1.00 94.06 278 PRO A CA 1
ATOM 2145 C C . PRO A 1 278 ? -13.553 -10.552 5.957 1.00 94.06 278 PRO A C 1
ATOM 2147 O O . PRO A 1 278 ? -13.539 -11.003 4.819 1.00 94.06 278 PRO A O 1
ATOM 2150 N N . SER A 1 279 ? -14.650 -10.623 6.718 1.00 92.88 279 SER A N 1
ATOM 2151 C CA . SER A 1 279 ? -15.907 -11.216 6.244 1.00 92.88 279 SER A CA 1
ATOM 2152 C C . SER A 1 279 ? -16.597 -10.424 5.129 1.00 92.88 279 SER A C 1
ATOM 2154 O O . SER A 1 279 ? -17.554 -10.927 4.556 1.00 92.88 279 SER A O 1
ATOM 2156 N N . ALA A 1 280 ? -16.154 -9.197 4.848 1.00 93.94 280 ALA A N 1
ATOM 2157 C CA . ALA A 1 280 ? -16.674 -8.359 3.772 1.00 93.94 280 ALA A CA 1
ATOM 2158 C C . ALA A 1 280 ? -15.706 -8.242 2.585 1.00 93.94 280 ALA A C 1
ATOM 2160 O O . ALA A 1 280 ? -15.915 -7.383 1.735 1.00 93.94 280 ALA A O 1
ATOM 2161 N N . ALA A 1 281 ? -14.638 -9.049 2.537 1.00 96.25 281 ALA A N 1
ATOM 2162 C CA . ALA A 1 281 ? -13.602 -8.933 1.511 1.00 96.25 281 ALA A CA 1
ATOM 2163 C C . ALA A 1 281 ? -14.162 -9.041 0.081 1.00 96.25 281 ALA A C 1
ATOM 2165 O O . ALA A 1 281 ? -13.777 -8.247 -0.773 1.00 96.25 281 ALA A O 1
ATOM 2166 N N . ASP A 1 282 ? -15.117 -9.948 -0.146 1.00 96.19 282 ASP A N 1
ATOM 2167 C CA . ASP A 1 282 ? -15.756 -10.155 -1.455 1.00 96.19 282 ASP A CA 1
ATOM 2168 C C . ASP A 1 282 ? -16.712 -9.014 -1.859 1.00 96.19 282 ASP A C 1
ATOM 2170 O O . ASP A 1 282 ? -17.061 -8.887 -3.030 1.00 96.19 282 ASP A O 1
ATOM 2174 N N . ASP A 1 283 ? -17.122 -8.173 -0.903 1.00 97.19 283 ASP A N 1
ATOM 2175 C CA . ASP A 1 283 ? -18.030 -7.038 -1.116 1.00 97.19 283 ASP A CA 1
ATOM 2176 C C . ASP A 1 283 ? -17.289 -5.690 -1.196 1.00 97.19 283 ASP A C 1
ATOM 2178 O O . ASP A 1 283 ? -17.926 -4.636 -1.298 1.00 97.19 283 ASP A O 1
ATOM 2182 N N . LEU A 1 284 ? -15.954 -5.687 -1.097 1.00 97.88 284 LEU A N 1
ATOM 2183 C CA . LEU A 1 284 ? -15.153 -4.469 -1.214 1.00 97.88 284 LEU A CA 1
ATOM 2184 C C . LEU A 1 284 ? -15.223 -3.895 -2.636 1.00 97.88 284 LEU A C 1
ATOM 2186 O O . LEU A 1 284 ? -15.316 -4.654 -3.601 1.00 97.88 284 LEU A 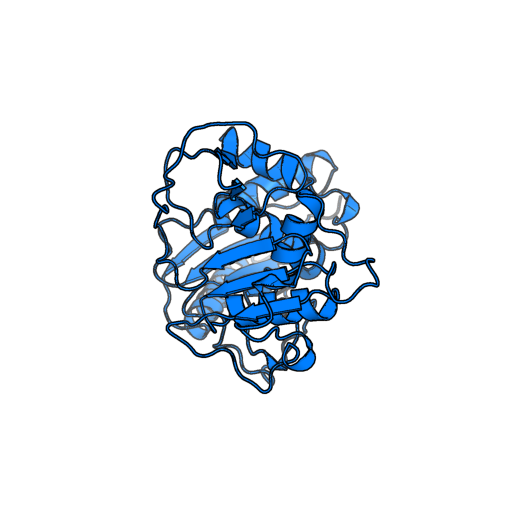O 1
ATOM 2190 N N . PRO A 1 285 ? -15.121 -2.561 -2.793 1.00 97.88 285 PRO A N 1
ATOM 2191 C CA . PRO A 1 285 ? -14.963 -1.988 -4.119 1.00 97.88 285 PRO A CA 1
ATOM 2192 C C . PRO A 1 285 ? -13.643 -2.463 -4.727 1.00 97.88 285 PRO A C 1
ATOM 2194 O O . PRO A 1 285 ? -12.634 -2.619 -4.029 1.00 97.88 285 PRO A O 1
ATOM 2197 N N . THR A 1 286 ? -13.633 -2.624 -6.045 1.00 98.12 286 THR A N 1
ATOM 2198 C CA . THR A 1 286 ? -12.390 -2.781 -6.802 1.00 98.12 286 THR A CA 1
ATOM 2199 C C . THR A 1 286 ? -11.500 -1.547 -6.626 1.00 98.12 286 THR A C 1
ATOM 2201 O O . THR A 1 286 ? -11.962 -0.460 -6.255 1.00 98.12 286 THR A O 1
ATOM 2204 N N . LEU A 1 287 ? -10.200 -1.686 -6.913 1.00 98.44 287 LEU A N 1
ATOM 2205 C CA . LEU A 1 287 ? -9.270 -0.558 -6.832 1.00 98.44 287 LEU A CA 1
ATOM 2206 C C . LEU A 1 287 ? -9.715 0.595 -7.744 1.00 98.44 287 LEU A C 1
ATOM 2208 O O . LEU A 1 287 ? -9.711 1.748 -7.314 1.00 98.44 287 LEU A O 1
ATOM 2212 N N . ARG A 1 288 ? -10.173 0.277 -8.959 1.00 97.31 288 ARG A N 1
ATOM 2213 C CA . ARG A 1 288 ? -10.703 1.257 -9.911 1.00 97.31 288 ARG A CA 1
ATOM 2214 C C . ARG A 1 288 ? -11.950 1.971 -9.392 1.00 97.31 288 ARG A C 1
ATOM 2216 O O . ARG A 1 288 ? -11.976 3.195 -9.392 1.00 97.31 288 ARG A O 1
ATOM 2223 N N . GLU A 1 289 ? -12.931 1.241 -8.858 1.00 97.50 289 GLU A N 1
ATOM 2224 C CA . GLU A 1 289 ? -14.135 1.854 -8.275 1.00 97.50 289 GLU A CA 1
ATOM 2225 C C . GLU A 1 289 ? -13.805 2.774 -7.096 1.00 97.50 289 GLU A C 1
ATOM 2227 O O . GLU A 1 289 ? -14.379 3.857 -6.967 1.00 97.50 289 GLU A O 1
ATOM 2232 N N . LEU A 1 290 ? -12.867 2.377 -6.228 1.00 97.75 290 LEU A N 1
ATOM 2233 C CA . LEU A 1 290 ? -12.437 3.241 -5.132 1.00 97.75 290 LEU A CA 1
ATOM 2234 C C . LEU A 1 290 ? -11.721 4.493 -5.659 1.00 97.75 290 LEU A C 1
ATOM 2236 O O . LEU A 1 290 ? -11.957 5.579 -5.132 1.00 97.75 290 LEU A O 1
ATOM 2240 N N . MET A 1 291 ? -10.901 4.378 -6.706 1.00 97.31 291 MET A N 1
ATOM 2241 C CA . MET A 1 291 ? -10.289 5.542 -7.352 1.00 97.31 291 MET A CA 1
ATOM 2242 C C . MET A 1 291 ? -11.333 6.477 -7.966 1.00 97.31 291 MET A C 1
ATOM 2244 O O . MET A 1 291 ? -11.256 7.681 -7.730 1.00 97.31 291 MET A O 1
ATOM 2248 N N . ASP A 1 292 ? -12.355 5.952 -8.641 1.00 95.88 292 ASP A N 1
ATOM 2249 C CA . ASP A 1 292 ? -13.458 6.755 -9.183 1.00 95.88 292 ASP A CA 1
ATOM 2250 C C . ASP A 1 292 ? -14.213 7.508 -8.072 1.00 95.88 292 ASP A C 1
ATOM 2252 O O . ASP A 1 292 ? -14.573 8.681 -8.221 1.00 95.88 292 ASP A O 1
ATOM 2256 N N . ILE A 1 293 ? -14.398 6.876 -6.907 1.00 94.56 293 ILE A N 1
ATOM 2257 C CA . ILE A 1 293 ? -14.987 7.516 -5.719 1.00 94.56 293 ILE A CA 1
ATOM 2258 C C . ILE A 1 293 ? -14.098 8.643 -5.174 1.00 94.56 293 ILE A C 1
ATOM 2260 O O . ILE A 1 293 ? -14.625 9.629 -4.659 1.00 94.56 293 ILE A O 1
ATOM 2264 N N . ILE A 1 294 ? -12.771 8.508 -5.242 1.00 93.31 294 ILE A N 1
ATOM 2265 C CA . ILE A 1 294 ? -11.833 9.544 -4.782 1.00 93.31 294 ILE A CA 1
ATOM 2266 C C . ILE A 1 294 ? -11.796 10.718 -5.766 1.00 93.31 294 ILE A C 1
ATOM 2268 O O . ILE A 1 294 ? -11.739 11.860 -5.329 1.00 93.31 294 ILE A O 1
ATOM 2272 N N . ILE A 1 295 ? -11.834 10.443 -7.072 1.00 91.06 295 ILE A N 1
ATOM 2273 C CA . ILE A 1 295 ? -11.806 11.462 -8.136 1.00 91.06 295 ILE A CA 1
ATOM 2274 C C . ILE A 1 295 ? -13.094 12.296 -8.144 1.00 91.06 295 ILE A C 1
ATOM 2276 O O . ILE A 1 295 ? -13.059 13.487 -8.430 1.00 91.06 295 ILE A O 1
ATOM 2280 N N . SER A 1 296 ? -14.238 11.680 -7.836 1.00 87.00 296 SER A N 1
ATOM 2281 C CA . SER A 1 296 ? -15.555 12.335 -7.873 1.00 87.00 296 SER A CA 1
ATOM 2282 C C . SER A 1 296 ? -15.951 13.078 -6.590 1.00 87.00 296 SER A C 1
ATOM 2284 O O . SER A 1 296 ? -17.090 13.542 -6.488 1.00 87.00 296 SER A O 1
ATOM 2286 N N . ALA A 1 297 ? -15.058 13.157 -5.601 1.00 80.62 297 ALA A N 1
ATOM 2287 C CA . ALA A 1 297 ? -15.332 13.727 -4.283 1.00 80.62 297 ALA A CA 1
ATOM 2288 C C . ALA A 1 297 ? -14.889 15.183 -4.145 1.00 80.62 297 ALA A C 1
ATOM 2290 O O . ALA A 1 297 ? -15.637 15.923 -3.463 1.00 80.62 297 ALA A O 1
#

Secondary structure (DSSP, 8-state):
-PPPPEEEEEEEESS-TT--HHHHHHHHHHHHHHTT---EEEEEEEEE-S-HHHHHHHHHHHHHHHHHHTTT-----EEEEEEE-TTGGG-S-TTS-PEEEES-GGG---SEEEE-SS-EEEE--HHHHHHHHHHHTT--S----TTTS-EEEEE--SHHHHHHHHHHHHTT-EEEE---SSPPPTTSGGGGGBPPTTTGGG--S-EEEEETTSPTT------S------TT--EEE-S---SS---SEEEETTEEEE-THHHHHHHHHHHIIIII-GGGGGGSPPHHHHHHHHHT-

pLDDT: mean 92.45, std 7.79, range [46.72, 98.75]

Radius of gyration: 19.62 Å; chains: 1; bounding box: 55×38×58 Å

Sequence (297 aa):
MAKGPIVCAAVAGNPISHSLTPFLFNKVAQFLQRSGHNITFRACEKISHNSLIDALAWGHAKMSAIAKEDEGADLGKREIWLSITSPLKHQLPPDSGAEWTIGEPMLASVNQMRHDGHEWKVANTDGAGLLMVASEFGFDFNLTDDLELPLLCMIGGGSTARACAAAWTEAGGKIWWKEGRRKLSPRGPWKDSMVDAKDVCDHFGRRLHIDFDQPAGSIPEIKGERIDAGIDAPIFLSASYSDGDFESVIENEWGLFLDGRWLLAAQHLQGWAHLYNPSAADDLPTLRELMDIIISA